Protein AF-A0A1B8DZY1-F1 (afdb_monomer_lite)

Structure (mmCIF, N/CA/C/O backbone):
data_AF-A0A1B8DZY1-F1
#
_entry.id   AF-A0A1B8DZY1-F1
#
loop_
_atom_site.group_PDB
_atom_site.id
_atom_site.type_symbol
_atom_site.label_atom_id
_atom_site.label_alt_id
_atom_site.label_comp_id
_atom_site.label_asym_id
_atom_site.label_entity_id
_atom_site.label_seq_id
_atom_site.pdbx_PDB_ins_code
_atom_site.Cartn_x
_atom_site.Cartn_y
_atom_site.Cartn_z
_atom_site.occupancy
_atom_site.B_iso_or_equiv
_atom_site.auth_seq_id
_atom_site.auth_comp_id
_atom_site.auth_asym_id
_atom_site.auth_atom_id
_atom_site.pdbx_PDB_model_num
ATOM 1 N N . MET A 1 1 ? 5.063 19.448 -27.737 1.00 63.56 1 MET A N 1
ATOM 2 C CA . MET A 1 1 ? 6.410 19.582 -27.134 1.00 63.56 1 MET A CA 1
ATOM 3 C C . MET A 1 1 ? 6.801 18.395 -26.255 1.00 63.56 1 MET A C 1
ATOM 5 O O . MET A 1 1 ? 7.865 17.846 -26.493 1.00 63.56 1 MET A O 1
ATOM 9 N N . MET A 1 2 ? 5.958 17.943 -25.317 1.00 70.62 2 MET A N 1
ATOM 10 C CA . MET A 1 2 ? 6.312 16.884 -24.347 1.00 70.62 2 MET A CA 1
ATOM 11 C C . MET A 1 2 ? 6.753 15.540 -24.970 1.00 70.62 2 MET A C 1
ATOM 13 O O . MET A 1 2 ? 7.732 14.955 -24.527 1.00 70.62 2 MET A O 1
ATOM 17 N N . VAL A 1 3 ? 6.107 15.081 -26.052 1.00 71.81 3 VAL A N 1
ATOM 18 C CA . VAL A 1 3 ? 6.519 13.848 -26.762 1.00 71.81 3 VAL A CA 1
ATOM 19 C C . VAL A 1 3 ? 7.906 13.992 -27.399 1.00 71.81 3 VAL A C 1
ATOM 21 O O . VAL A 1 3 ? 8.708 13.069 -27.330 1.00 71.81 3 VAL A O 1
ATOM 24 N N . CYS A 1 4 ? 8.232 15.160 -27.961 1.00 71.38 4 CYS A N 1
ATOM 25 C CA . CYS A 1 4 ? 9.555 15.407 -28.540 1.00 71.38 4 CYS A CA 1
ATOM 26 C C . CYS A 1 4 ? 10.646 15.418 -27.459 1.00 71.38 4 CYS A C 1
ATOM 28 O O . CYS A 1 4 ? 11.696 14.821 -27.661 1.00 71.38 4 CYS A O 1
ATOM 30 N N . ALA A 1 5 ? 10.389 16.031 -26.298 1.00 71.31 5 ALA A N 1
ATOM 31 C CA . ALA A 1 5 ? 11.316 16.018 -25.162 1.00 71.31 5 ALA A CA 1
ATOM 32 C C . ALA A 1 5 ? 11.530 14.598 -24.602 1.00 71.31 5 ALA A C 1
ATOM 34 O O . ALA A 1 5 ? 12.666 14.193 -24.355 1.00 71.31 5 ALA A O 1
ATOM 35 N N . ALA A 1 6 ? 10.462 13.796 -24.515 1.00 73.81 6 ALA A N 1
ATOM 36 C CA . ALA A 1 6 ? 10.559 12.388 -24.136 1.00 73.81 6 ALA A CA 1
ATOM 37 C C . ALA A 1 6 ? 11.403 11.577 -25.137 1.00 73.81 6 ALA A C 1
ATOM 39 O O . ALA A 1 6 ? 12.259 10.781 -24.751 1.00 73.81 6 ALA A O 1
ATOM 40 N N . VAL A 1 7 ? 11.217 11.822 -26.439 1.00 79.00 7 VAL A N 1
ATOM 41 C CA . VAL A 1 7 ? 12.046 11.226 -27.498 1.00 79.00 7 VAL A CA 1
ATOM 42 C C . VAL A 1 7 ? 13.502 11.679 -27.390 1.00 79.00 7 VAL A C 1
ATOM 44 O O . VAL A 1 7 ? 14.395 10.866 -27.618 1.00 79.00 7 VAL A O 1
ATOM 47 N N . LEU A 1 8 ? 13.772 12.923 -26.987 1.00 83.00 8 LEU A N 1
ATOM 48 C CA . LEU A 1 8 ? 15.128 13.434 -26.752 1.00 83.00 8 LEU A CA 1
ATOM 49 C C . LEU A 1 8 ? 15.770 12.872 -25.476 1.00 83.00 8 LEU A C 1
ATOM 51 O O . LEU A 1 8 ? 16.988 12.735 -25.428 1.00 83.00 8 LEU A O 1
ATOM 55 N N . GLY A 1 9 ? 14.979 12.352 -24.538 1.00 82.25 9 GLY A N 1
ATOM 56 C CA . GLY A 1 9 ? 15.461 11.582 -23.388 1.00 82.25 9 GLY A CA 1
ATOM 57 C C . GLY A 1 9 ? 15.307 12.262 -22.038 1.00 82.25 9 GLY A C 1
ATOM 58 O O . GLY A 1 9 ? 15.871 11.779 -21.067 1.00 82.25 9 GLY A O 1
ATOM 59 N N . ASP A 1 10 ? 14.543 13.346 -21.961 1.00 92.12 10 ASP A N 1
ATOM 60 C CA . ASP A 1 10 ? 14.186 13.948 -20.680 1.00 92.12 10 ASP A CA 1
ATOM 61 C C . ASP A 1 10 ? 13.315 12.980 -19.858 1.00 92.12 10 ASP A C 1
ATOM 63 O O . ASP A 1 10 ? 12.228 12.597 -20.303 1.00 92.12 10 ASP A O 1
ATOM 67 N N . LEU A 1 11 ? 13.797 12.562 -18.681 1.00 91.12 11 LEU A N 1
ATOM 68 C CA . LEU A 1 11 ? 13.141 11.537 -17.861 1.00 91.12 11 LEU A CA 1
ATOM 69 C C . LEU A 1 11 ? 11.748 11.981 -17.405 1.00 91.12 11 LEU A C 1
ATOM 71 O O . LEU A 1 11 ? 10.797 11.220 -17.567 1.00 91.12 11 LEU A O 1
ATOM 75 N N . ASN A 1 12 ? 11.608 13.226 -16.947 1.00 90.38 12 ASN A N 1
ATOM 76 C CA . ASN A 1 12 ? 10.324 13.783 -16.519 1.00 90.38 12 ASN A CA 1
ATOM 77 C C . ASN A 1 12 ? 9.288 13.712 -17.652 1.00 90.38 12 ASN A C 1
ATOM 79 O O . ASN A 1 12 ? 8.155 13.264 -17.461 1.00 90.38 12 ASN A O 1
ATOM 83 N N . SER A 1 13 ? 9.684 14.089 -18.871 1.00 93.12 13 SER A N 1
ATOM 84 C CA . SER A 1 13 ? 8.831 13.989 -20.057 1.00 93.12 13 SER A CA 1
ATOM 85 C C . SER A 1 13 ? 8.517 12.538 -20.429 1.00 93.12 13 SER A C 1
ATOM 87 O O . SER A 1 13 ? 7.382 12.248 -20.812 1.00 93.12 13 SER A O 1
ATOM 89 N N . ILE A 1 14 ? 9.483 11.619 -20.317 1.00 94.56 14 ILE A N 1
ATOM 90 C CA . ILE A 1 14 ? 9.266 10.180 -20.544 1.00 94.56 14 ILE A CA 1
ATOM 91 C C . ILE A 1 14 ? 8.218 9.642 -19.565 1.00 94.56 14 ILE A C 1
ATOM 93 O O . ILE A 1 14 ? 7.228 9.045 -19.996 1.00 94.56 14 ILE A O 1
ATOM 97 N N . VAL A 1 15 ? 8.409 9.880 -18.266 1.00 92.75 15 VAL A N 1
ATOM 98 C CA . VAL A 1 15 ? 7.512 9.433 -17.195 1.00 92.75 15 VAL A CA 1
ATOM 99 C C . VAL A 1 15 ? 6.118 10.027 -17.386 1.00 92.75 15 VAL A C 1
ATOM 101 O O . VAL A 1 15 ? 5.129 9.295 -17.325 1.00 92.75 15 VAL A O 1
ATOM 104 N N . ALA A 1 16 ? 6.007 11.318 -17.707 1.00 92.62 16 ALA A N 1
ATOM 105 C CA . ALA A 1 16 ? 4.725 11.977 -17.952 1.00 92.62 16 ALA A CA 1
ATOM 106 C C . ALA A 1 16 ? 3.970 11.383 -19.156 1.00 92.62 16 ALA A C 1
ATOM 108 O O . ALA A 1 16 ? 2.773 11.084 -19.059 1.00 92.62 16 ALA A O 1
ATOM 109 N N . VAL A 1 17 ? 4.660 11.174 -20.283 1.00 94.25 17 VAL A N 1
ATOM 110 C CA . VAL A 1 17 ? 4.068 10.593 -21.4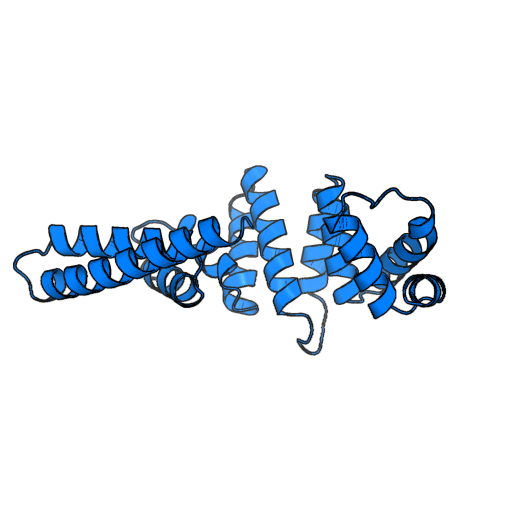99 1.00 94.25 17 VAL A CA 1
ATOM 111 C C . VAL A 1 17 ? 3.618 9.154 -21.252 1.00 94.25 17 VAL A C 1
ATOM 113 O O . VAL A 1 17 ? 2.491 8.801 -21.605 1.00 94.25 17 VAL A O 1
ATOM 116 N N . LEU A 1 18 ? 4.448 8.336 -20.601 1.00 94.44 18 LEU A N 1
ATOM 117 C CA . LEU A 1 18 ? 4.116 6.941 -20.317 1.00 94.44 18 LEU A CA 1
ATOM 118 C C . LEU A 1 18 ? 3.001 6.817 -19.267 1.00 94.44 18 LEU A C 1
ATOM 120 O O . LEU A 1 18 ? 2.112 5.989 -19.436 1.00 94.44 18 LEU A O 1
ATOM 124 N N . ASN A 1 19 ? 2.957 7.682 -18.248 1.00 91.62 19 ASN A N 1
ATOM 125 C CA . ASN A 1 19 ? 1.850 7.720 -17.283 1.00 91.62 19 ASN A CA 1
ATOM 126 C C . ASN A 1 19 ? 0.524 8.061 -17.966 1.00 91.62 19 ASN A C 1
ATOM 128 O O . ASN A 1 19 ? -0.514 7.466 -17.671 1.00 91.62 19 ASN A O 1
ATOM 132 N N . LYS A 1 20 ? 0.543 9.020 -18.896 1.00 92.75 20 LYS A N 1
ATOM 133 C CA . LYS A 1 20 ? -0.636 9.349 -19.700 1.00 92.75 20 LYS A CA 1
ATOM 134 C C . LYS A 1 20 ? -1.064 8.161 -20.563 1.00 92.75 20 LYS A C 1
ATOM 136 O O . LYS A 1 20 ? -2.245 7.828 -20.571 1.00 92.75 20 LYS A O 1
ATOM 141 N N . ALA A 1 21 ? -0.121 7.505 -21.235 1.00 93.44 21 ALA A N 1
ATOM 142 C CA . ALA A 1 21 ? -0.409 6.332 -22.053 1.00 93.44 21 ALA A CA 1
ATOM 143 C C . ALA A 1 21 ? -0.984 5.172 -21.226 1.00 93.44 21 ALA A C 1
ATOM 145 O O . ALA A 1 21 ? -1.958 4.561 -21.649 1.00 93.44 21 ALA A O 1
ATOM 146 N N . MET A 1 22 ? -0.446 4.909 -20.032 1.00 91.38 22 MET A N 1
ATOM 147 C CA . MET A 1 22 ? -0.971 3.897 -19.109 1.00 91.38 22 MET A CA 1
ATOM 148 C C . MET A 1 22 ? -2.423 4.154 -18.714 1.00 91.38 22 MET A C 1
ATOM 150 O O . MET A 1 22 ? -3.239 3.237 -18.764 1.00 91.38 22 MET A O 1
ATOM 154 N N . ARG A 1 23 ? -2.748 5.395 -18.330 1.00 89.56 23 ARG A N 1
ATOM 155 C CA . ARG A 1 23 ? -4.118 5.777 -17.947 1.00 89.56 23 ARG A CA 1
ATOM 156 C C . ARG A 1 23 ? -5.113 5.598 -19.091 1.00 89.56 23 ARG A C 1
ATOM 158 O O . ARG A 1 23 ? -6.254 5.235 -18.843 1.00 89.56 23 ARG A O 1
ATOM 165 N N . ASN A 1 24 ? -4.657 5.805 -20.322 1.00 91.31 24 ASN A N 1
ATOM 166 C CA . ASN A 1 24 ? -5.484 5.712 -21.522 1.00 91.31 24 ASN A CA 1
ATOM 167 C C . ASN A 1 24 ? -5.433 4.336 -22.207 1.00 91.31 24 ASN A C 1
ATOM 169 O O . ASN A 1 24 ? -5.967 4.204 -23.301 1.00 91.31 24 ASN A O 1
ATOM 173 N N . ASP A 1 25 ? -4.764 3.342 -21.613 1.00 89.12 25 ASP A N 1
ATOM 174 C CA . ASP A 1 25 ? -4.556 2.010 -22.200 1.00 89.12 25 ASP A CA 1
ATOM 175 C C . ASP A 1 25 ? -3.856 2.014 -23.579 1.00 89.12 25 ASP A C 1
ATOM 177 O O . ASP A 1 25 ? -4.144 1.230 -24.478 1.00 89.12 25 ASP A O 1
ATOM 181 N N . GLN A 1 26 ? -2.908 2.935 -23.766 1.00 92.00 26 GLN A N 1
ATOM 182 C CA . GLN A 1 26 ? -2.210 3.186 -25.034 1.00 92.00 26 GLN A CA 1
ATOM 183 C C . GLN A 1 26 ? -0.726 2.795 -25.004 1.00 92.00 26 GLN A C 1
ATOM 185 O O . GLN A 1 26 ? 0.042 3.231 -25.860 1.00 92.00 26 GLN A O 1
ATOM 190 N N . LEU A 1 27 ? -0.302 1.969 -24.041 1.00 90.00 27 LEU A N 1
ATOM 191 C CA . LEU A 1 27 ? 1.105 1.584 -23.847 1.00 90.00 27 LEU A CA 1
ATOM 192 C C . LEU A 1 27 ? 1.769 0.968 -25.089 1.00 90.00 27 LEU A C 1
ATOM 194 O O . LEU A 1 27 ? 2.973 1.121 -25.280 1.00 90.00 27 LEU A O 1
ATOM 198 N N . HIS A 1 28 ? 0.992 0.306 -25.947 1.00 88.25 28 HIS A N 1
ATOM 199 C CA . HIS A 1 28 ? 1.494 -0.369 -27.147 1.00 88.25 28 HIS A CA 1
ATOM 200 C C . HIS A 1 28 ? 1.565 0.533 -28.387 1.00 88.25 28 HIS A C 1
ATOM 202 O O . HIS A 1 28 ? 1.889 0.060 -29.477 1.00 88.25 28 HIS A O 1
ATOM 208 N N . HIS A 1 29 ? 1.266 1.830 -28.263 1.00 88.56 29 HIS A N 1
ATOM 209 C CA . HIS A 1 29 ? 1.304 2.724 -29.413 1.00 88.56 29 HIS A CA 1
ATOM 210 C C . HIS A 1 29 ? 2.753 2.909 -29.918 1.00 88.56 29 HIS A C 1
ATOM 212 O O . HIS A 1 29 ? 3.630 3.271 -29.132 1.00 88.56 29 HIS A O 1
ATOM 218 N N . PRO A 1 30 ? 3.027 2.772 -31.236 1.00 88.94 30 PRO A N 1
ATOM 219 C CA . PRO A 1 30 ? 4.388 2.832 -31.786 1.00 88.94 30 PRO A CA 1
ATOM 220 C C . PRO A 1 30 ? 5.239 4.054 -31.405 1.00 88.94 30 PRO A C 1
ATOM 222 O O . PRO A 1 30 ? 6.456 3.938 -31.279 1.00 88.94 30 PRO A O 1
ATOM 225 N N . HIS A 1 31 ? 4.630 5.225 -31.174 1.00 88.94 31 HIS A N 1
ATOM 226 C CA . HIS A 1 31 ? 5.359 6.443 -30.799 1.00 88.94 31 HIS A CA 1
ATOM 227 C C . HIS A 1 31 ? 5.997 6.367 -29.399 1.00 88.94 31 HIS A C 1
ATOM 229 O O . HIS A 1 31 ? 6.827 7.207 -29.054 1.00 88.94 31 HIS A O 1
ATOM 235 N N . LEU A 1 32 ? 5.632 5.362 -28.597 1.00 92.69 32 LEU A N 1
ATOM 236 C CA . LEU A 1 32 ? 6.159 5.134 -27.254 1.00 92.69 32 LEU A CA 1
ATOM 237 C C . LEU A 1 32 ? 7.388 4.224 -27.233 1.00 92.69 32 LEU A C 1
ATOM 239 O O . LEU A 1 32 ? 8.017 4.112 -26.186 1.00 92.69 32 LEU A O 1
ATOM 243 N N . LEU A 1 33 ? 7.782 3.622 -28.363 1.00 92.00 33 LEU A N 1
ATOM 244 C CA . LEU A 1 33 ? 8.919 2.696 -28.417 1.00 92.00 33 LEU A CA 1
ATOM 245 C C . LEU A 1 33 ? 10.215 3.332 -27.887 1.00 92.00 33 LEU A C 1
ATOM 247 O O . LEU A 1 33 ? 10.922 2.733 -27.073 1.00 92.00 33 LEU A O 1
ATOM 251 N N . LEU A 1 34 ? 10.514 4.562 -28.318 1.00 93.06 34 LEU A N 1
ATOM 252 C CA . LEU A 1 34 ? 11.702 5.294 -27.876 1.00 93.06 34 LEU A CA 1
ATOM 253 C C . LEU A 1 34 ? 11.610 5.711 -26.394 1.00 93.06 34 LEU A C 1
ATOM 255 O O . LEU A 1 34 ? 12.523 5.349 -25.649 1.00 93.06 34 LEU A O 1
ATOM 259 N N . PRO A 1 35 ? 10.537 6.387 -25.924 1.00 94.94 35 PRO A N 1
ATOM 260 C CA . PRO A 1 35 ? 10.343 6.651 -24.497 1.00 94.94 35 PRO A CA 1
ATOM 261 C C . PRO A 1 35 ? 10.444 5.399 -23.616 1.00 94.94 35 PRO A C 1
ATOM 263 O O . PRO A 1 35 ? 11.135 5.428 -22.603 1.00 94.94 35 PRO A O 1
ATOM 266 N N . MET A 1 36 ? 9.828 4.285 -24.021 1.00 95.12 36 MET A N 1
ATOM 267 C CA . MET A 1 36 ? 9.868 3.013 -23.293 1.00 95.12 36 MET A 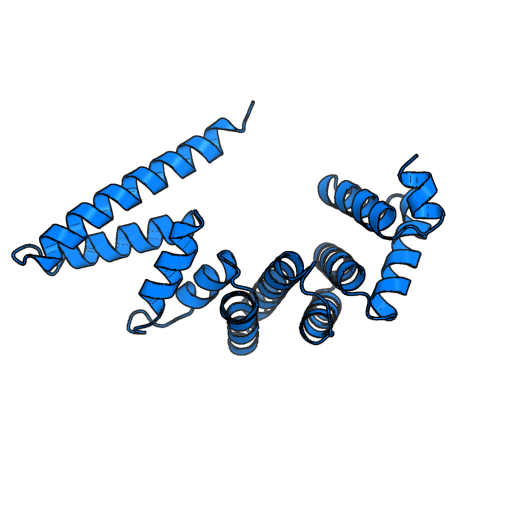CA 1
ATOM 268 C C . MET A 1 36 ? 11.293 2.457 -23.197 1.00 95.12 36 MET A C 1
ATOM 270 O O . MET A 1 36 ? 11.741 2.053 -22.125 1.00 95.12 36 MET A O 1
ATOM 274 N N . THR A 1 37 ? 12.035 2.474 -24.308 1.00 95.31 37 THR A N 1
ATOM 275 C CA . THR A 1 37 ? 13.429 2.005 -24.345 1.00 95.31 37 THR A CA 1
ATOM 276 C C . THR A 1 37 ? 14.319 2.843 -23.428 1.00 95.31 37 THR A C 1
ATOM 278 O O . THR A 1 37 ? 15.135 2.297 -22.684 1.00 95.31 37 THR A O 1
ATOM 281 N N . LYS A 1 38 ? 14.137 4.167 -23.438 1.00 96.19 38 LYS A N 1
ATOM 282 C CA . LYS A 1 38 ? 14.882 5.081 -22.567 1.00 96.19 38 LYS A CA 1
ATOM 283 C C . LYS A 1 38 ? 14.505 4.919 -21.099 1.00 96.19 38 LYS A C 1
ATOM 285 O O . LYS A 1 38 ? 15.399 4.874 -20.262 1.00 96.19 38 LYS A O 1
ATOM 290 N N . LEU A 1 39 ? 13.219 4.753 -20.786 1.00 96.75 39 LEU A N 1
ATOM 291 C CA . LEU A 1 39 ? 12.773 4.463 -19.424 1.00 96.75 39 LEU A CA 1
ATOM 292 C C . LEU A 1 39 ? 13.449 3.196 -18.890 1.00 96.75 39 LEU A C 1
ATOM 294 O O . LEU A 1 39 ? 14.042 3.222 -17.815 1.00 96.75 39 LEU A O 1
ATOM 298 N N . LYS A 1 40 ? 13.415 2.107 -19.671 1.00 96.31 40 LYS A N 1
ATOM 299 C CA . LYS A 1 40 ? 14.080 0.848 -19.316 1.00 96.31 40 LYS A CA 1
ATOM 300 C C . LYS A 1 40 ? 15.580 1.044 -19.093 1.00 96.31 40 LYS A C 1
ATOM 302 O O . LYS A 1 40 ? 16.137 0.477 -18.158 1.00 96.31 40 LYS A O 1
ATOM 307 N N . PHE A 1 41 ? 16.234 1.849 -19.931 1.00 95.75 41 PHE A N 1
ATOM 308 C CA . PHE A 1 41 ? 17.644 2.186 -19.756 1.00 95.75 41 PHE A CA 1
ATOM 309 C C . PHE A 1 41 ? 17.897 2.892 -18.416 1.00 95.75 41 PHE A C 1
ATOM 311 O O . PHE A 1 41 ? 18.727 2.417 -17.648 1.00 95.75 41 PHE A O 1
ATOM 318 N N . TYR A 1 42 ? 17.156 3.956 -18.091 1.00 95.25 42 TYR A N 1
ATOM 319 C CA . TYR A 1 42 ? 17.308 4.665 -16.813 1.00 95.25 42 TYR A CA 1
ATOM 320 C C . TYR A 1 42 ? 17.015 3.772 -15.605 1.00 95.25 42 TYR A C 1
ATOM 322 O O . TYR A 1 42 ? 17.755 3.803 -14.624 1.00 95.25 42 TYR A O 1
ATOM 330 N N . ALA A 1 43 ? 15.987 2.929 -15.697 1.00 94.81 43 ALA A N 1
ATOM 331 C CA . ALA A 1 43 ? 15.652 1.982 -14.644 1.00 94.81 43 ALA A CA 1
ATOM 332 C C . ALA A 1 43 ? 16.793 0.978 -14.405 1.00 94.81 43 ALA A C 1
ATOM 334 O O . ALA A 1 43 ? 17.149 0.700 -13.265 1.00 94.81 43 ALA A O 1
ATOM 335 N N . ASN A 1 44 ? 17.434 0.486 -15.469 1.00 93.44 44 ASN A N 1
ATOM 336 C CA . ASN A 1 44 ? 18.592 -0.406 -15.358 1.00 93.44 44 ASN A CA 1
ATOM 337 C C . ASN A 1 44 ? 19.846 0.283 -14.798 1.00 93.44 44 ASN A C 1
ATOM 339 O O . ASN A 1 44 ? 20.706 -0.400 -14.251 1.00 93.44 44 ASN A O 1
ATOM 343 N N . GLN A 1 45 ? 19.946 1.610 -14.915 1.00 93.06 45 GLN A N 1
ATOM 344 C CA . GLN A 1 45 ? 21.011 2.413 -14.298 1.00 93.06 45 GLN A CA 1
ATOM 345 C C . GLN A 1 45 ? 20.753 2.715 -12.813 1.00 93.06 45 GLN A C 1
ATOM 347 O O . GLN A 1 45 ? 21.541 3.420 -12.190 1.00 93.06 45 GLN A O 1
ATOM 352 N N . GLY A 1 46 ? 19.657 2.211 -12.237 1.00 90.56 46 GLY A N 1
ATOM 353 C CA . GLY A 1 46 ? 19.330 2.445 -10.832 1.00 90.56 46 GLY A CA 1
ATOM 354 C C . GLY A 1 46 ? 18.631 3.772 -10.568 1.00 90.56 46 GLY A C 1
ATOM 355 O O . GLY A 1 46 ? 18.588 4.199 -9.422 1.00 90.56 46 GLY A O 1
ATOM 356 N N . ASN A 1 47 ? 18.086 4.449 -11.587 1.00 91.56 47 ASN A N 1
ATOM 357 C CA . ASN A 1 47 ? 17.287 5.644 -11.334 1.00 91.56 47 ASN A CA 1
ATOM 358 C C . ASN A 1 47 ? 15.955 5.252 -10.649 1.00 91.56 47 ASN A C 1
ATOM 360 O O . ASN A 1 47 ? 15.176 4.506 -11.255 1.00 91.56 47 ASN A O 1
ATOM 364 N N . PRO A 1 48 ? 15.663 5.757 -9.432 1.00 90.12 48 PRO A N 1
ATOM 365 C CA . PRO A 1 48 ? 14.494 5.327 -8.666 1.00 90.12 48 PRO A CA 1
ATOM 366 C C . PRO A 1 48 ? 13.148 5.604 -9.345 1.00 90.12 48 PRO A C 1
ATOM 368 O O . PRO A 1 48 ? 12.293 4.722 -9.415 1.00 90.12 48 PRO A O 1
ATOM 371 N N . GLU A 1 49 ? 12.971 6.802 -9.903 1.00 89.88 49 GLU A N 1
ATOM 372 C CA . GLU A 1 49 ? 11.734 7.199 -10.586 1.00 89.88 49 GLU A CA 1
ATOM 373 C C . GLU A 1 49 ? 11.470 6.305 -11.808 1.00 89.88 49 GLU A C 1
ATOM 375 O O . GLU A 1 49 ? 10.368 5.780 -12.006 1.00 89.88 49 GLU A O 1
ATOM 380 N N . ALA A 1 50 ? 12.515 6.051 -12.600 1.00 93.94 50 ALA A N 1
ATOM 381 C CA . ALA A 1 50 ? 12.434 5.166 -13.750 1.00 93.94 50 ALA A CA 1
ATOM 382 C C . ALA A 1 50 ? 12.124 3.717 -13.346 1.00 93.94 50 ALA A C 1
ATOM 384 O O . ALA A 1 50 ? 11.328 3.057 -14.018 1.00 93.94 50 ALA A O 1
ATOM 385 N N . MET A 1 51 ? 12.717 3.223 -12.251 1.00 93.62 51 MET A N 1
ATOM 386 C CA . MET A 1 51 ? 12.435 1.891 -11.708 1.00 93.62 51 MET A CA 1
ATOM 387 C C . MET A 1 51 ? 10.973 1.742 -11.286 1.00 93.62 51 MET A C 1
ATOM 389 O O . MET A 1 51 ? 10.341 0.762 -11.687 1.00 93.62 51 MET A O 1
ATOM 393 N N . VAL A 1 52 ? 10.414 2.709 -10.546 1.00 91.19 52 VAL A N 1
ATOM 394 C CA . VAL A 1 52 ? 8.993 2.679 -10.155 1.00 91.19 52 VAL A CA 1
ATOM 395 C C . VAL A 1 52 ? 8.104 2.665 -11.393 1.00 91.19 52 VAL A C 1
ATOM 397 O O . VAL A 1 52 ? 7.221 1.813 -11.522 1.00 91.19 52 VAL A O 1
ATOM 400 N N . MET A 1 53 ? 8.343 3.582 -12.330 1.00 93.06 53 MET A N 1
ATOM 401 C CA . MET A 1 53 ? 7.507 3.701 -13.519 1.00 93.06 53 MET A CA 1
ATOM 402 C C . MET A 1 53 ? 7.576 2.447 -14.400 1.00 93.06 53 MET A C 1
ATOM 404 O O . MET A 1 53 ? 6.547 1.952 -14.863 1.00 93.06 53 MET A O 1
ATOM 408 N N . TYR A 1 54 ? 8.770 1.888 -14.602 1.00 95.50 54 TYR A N 1
ATOM 409 C CA . TYR A 1 54 ? 8.939 0.667 -15.384 1.00 95.50 54 TYR A CA 1
ATOM 410 C C . TYR A 1 54 ? 8.343 -0.555 -14.672 1.00 95.50 54 TYR A C 1
ATOM 412 O O . TYR A 1 54 ? 7.688 -1.370 -15.318 1.00 95.50 54 TYR A O 1
ATOM 420 N N . GLY A 1 55 ? 8.474 -0.650 -13.345 1.00 92.38 55 GLY A N 1
ATOM 421 C CA . GLY A 1 55 ? 7.805 -1.676 -12.540 1.00 92.38 55 GLY A CA 1
ATOM 422 C C . GLY A 1 55 ? 6.282 -1.648 -12.701 1.00 92.38 55 GLY A C 1
ATOM 423 O O . GLY A 1 55 ? 5.667 -2.688 -12.929 1.00 92.38 55 GLY A O 1
ATOM 424 N N . ARG A 1 56 ? 5.667 -0.456 -12.693 1.00 90.81 56 ARG A N 1
ATOM 425 C CA . ARG A 1 56 ? 4.219 -0.288 -12.935 1.00 90.81 56 ARG A CA 1
ATOM 426 C C . ARG A 1 56 ? 3.800 -0.726 -14.340 1.00 90.81 56 ARG A C 1
ATOM 428 O O . ARG A 1 56 ? 2.736 -1.319 -14.500 1.00 90.81 56 ARG A O 1
ATOM 435 N N . ILE A 1 57 ? 4.623 -0.455 -15.354 1.00 93.44 57 ILE A N 1
ATOM 436 C CA . ILE A 1 57 ? 4.379 -0.921 -16.728 1.00 93.44 57 ILE A CA 1
ATOM 437 C C . ILE A 1 57 ? 4.431 -2.451 -16.792 1.00 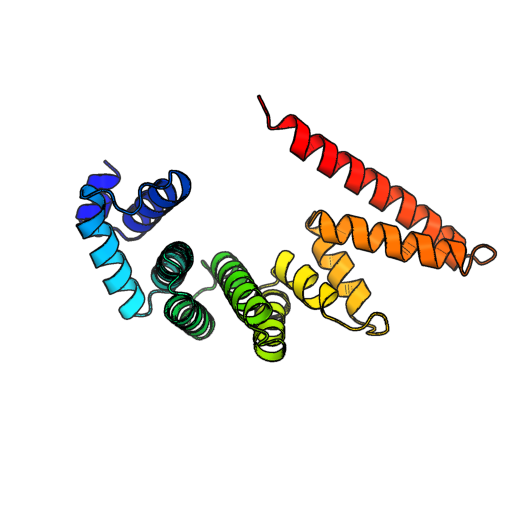93.44 57 ILE A C 1
ATOM 439 O O . ILE A 1 57 ? 3.522 -3.064 -17.346 1.00 93.44 57 ILE A O 1
ATOM 443 N N . LEU A 1 58 ? 5.452 -3.071 -16.191 1.00 93.12 58 LEU A N 1
ATOM 444 C CA . LEU A 1 58 ? 5.595 -4.528 -16.134 1.00 93.12 58 LEU A CA 1
ATOM 445 C C . LEU A 1 58 ? 4.396 -5.195 -15.447 1.00 93.12 58 LEU A C 1
ATOM 447 O O . LEU A 1 58 ? 3.892 -6.202 -15.943 1.00 93.12 58 LEU A O 1
ATOM 451 N N . ASP A 1 59 ? 3.908 -4.619 -14.348 1.00 87.31 59 ASP A N 1
ATOM 452 C CA . ASP A 1 59 ? 2.712 -5.100 -13.652 1.00 87.31 59 ASP A CA 1
ATOM 453 C C . ASP A 1 59 ? 1.463 -5.038 -14.551 1.00 87.31 59 ASP A C 1
ATOM 455 O O . ASP A 1 59 ? 0.728 -6.020 -14.689 1.00 87.31 59 ASP A O 1
ATOM 459 N N . ARG A 1 60 ? 1.284 -3.924 -15.275 1.00 87.69 60 ARG A N 1
ATOM 460 C CA . ARG A 1 60 ? 0.218 -3.761 -16.278 1.00 87.69 60 ARG A CA 1
ATOM 461 C C . ARG A 1 60 ? 0.307 -4.791 -17.407 1.00 87.69 60 ARG A C 1
ATOM 463 O O . ARG A 1 60 ? -0.724 -5.263 -17.883 1.00 87.69 60 ARG A O 1
ATOM 470 N N . GLU A 1 61 ? 1.521 -5.163 -17.805 1.00 90.12 61 GLU A N 1
ATOM 471 C CA . GLU A 1 61 ? 1.808 -6.228 -18.776 1.00 90.12 61 GLU A CA 1
ATOM 472 C C . GLU A 1 61 ? 1.738 -7.644 -18.174 1.00 90.12 61 GLU A C 1
ATOM 474 O O . GLU A 1 61 ? 2.034 -8.623 -18.860 1.00 90.12 61 GLU A O 1
ATOM 479 N N . LYS A 1 62 ? 1.336 -7.779 -16.903 1.00 88.12 62 LYS A N 1
ATOM 480 C CA . LYS A 1 62 ? 1.256 -9.041 -16.150 1.00 88.12 62 LYS A CA 1
ATOM 481 C C . LYS A 1 62 ? 2.601 -9.750 -15.952 1.00 88.12 62 LYS A C 1
ATOM 483 O O . LYS A 1 62 ? 2.645 -10.934 -15.619 1.00 88.12 62 LYS A O 1
ATOM 488 N N . LYS A 1 63 ? 3.715 -9.031 -16.099 1.00 89.44 63 LYS A N 1
ATOM 489 C CA . LYS A 1 63 ? 5.078 -9.509 -15.818 1.00 89.44 63 LYS A CA 1
ATOM 490 C C . LYS A 1 63 ? 5.405 -9.326 -14.337 1.00 89.44 63 LYS A C 1
ATOM 492 O O . LYS A 1 63 ? 6.340 -8.620 -13.964 1.00 89.44 63 LYS A O 1
ATOM 497 N N . TYR A 1 64 ? 4.613 -9.969 -13.482 1.00 83.31 64 TYR A N 1
ATOM 498 C CA . TYR A 1 64 ? 4.608 -9.737 -12.034 1.00 83.31 64 TYR A CA 1
ATOM 499 C C . TYR A 1 64 ? 5.965 -9.983 -11.361 1.00 83.31 64 TYR A C 1
ATOM 501 O O . TYR A 1 64 ? 6.363 -9.218 -10.487 1.00 83.31 64 TYR A O 1
ATOM 509 N N . GLY A 1 65 ? 6.711 -11.003 -11.800 1.00 83.31 65 GLY A N 1
ATOM 510 C CA . GLY A 1 65 ? 8.046 -11.289 -11.262 1.00 83.31 65 GLY A CA 1
ATOM 511 C C . GLY A 1 65 ? 9.067 -10.190 -11.569 1.00 83.31 65 GLY A C 1
ATOM 512 O O . GLY A 1 65 ? 9.827 -9.789 -10.691 1.00 83.31 65 GLY A O 1
ATOM 513 N N . GLU A 1 66 ? 9.055 -9.656 -12.795 1.00 89.38 66 GLU A N 1
ATOM 514 C CA . GLU A 1 66 ? 9.931 -8.541 -13.175 1.00 89.38 66 GLU A CA 1
ATOM 515 C C . GLU A 1 66 ? 9.521 -7.250 -12.454 1.00 89.38 66 GLU A C 1
ATOM 517 O O . GLU A 1 66 ? 10.386 -6.513 -11.982 1.00 89.38 66 GLU A O 1
ATOM 522 N N . ALA A 1 67 ? 8.215 -6.994 -12.318 1.00 87.81 67 ALA A N 1
ATOM 523 C CA . ALA A 1 67 ? 7.697 -5.840 -11.586 1.00 87.81 67 ALA A CA 1
ATOM 524 C C . ALA A 1 67 ? 8.144 -5.857 -10.115 1.00 87.81 67 ALA A C 1
ATOM 526 O O . ALA A 1 67 ? 8.712 -4.878 -9.633 1.00 87.81 67 ALA A O 1
ATOM 527 N N . ALA A 1 68 ? 7.975 -6.995 -9.431 1.00 82.88 68 ALA A N 1
ATOM 528 C CA . ALA A 1 68 ? 8.408 -7.172 -8.047 1.00 82.88 68 ALA A CA 1
ATOM 529 C C . ALA A 1 68 ? 9.921 -6.959 -7.882 1.00 82.88 68 ALA A C 1
ATOM 531 O O . ALA A 1 68 ? 10.346 -6.286 -6.946 1.00 82.88 68 ALA A O 1
ATOM 532 N N . ALA A 1 69 ? 10.738 -7.458 -8.817 1.00 88.31 69 ALA A N 1
ATOM 533 C CA . ALA A 1 69 ? 12.180 -7.229 -8.791 1.00 88.31 69 ALA A CA 1
ATOM 534 C C . ALA A 1 69 ? 12.542 -5.739 -8.936 1.00 88.31 69 ALA A C 1
ATOM 536 O O . ALA A 1 69 ? 13.489 -5.277 -8.299 1.00 88.31 69 ALA A O 1
ATOM 537 N N . MET A 1 70 ? 11.801 -4.973 -9.745 1.00 90.38 70 MET A N 1
ATOM 538 C CA . MET A 1 70 ? 12.019 -3.526 -9.871 1.00 90.38 70 MET A CA 1
ATOM 539 C C . MET A 1 70 ? 11.608 -2.770 -8.605 1.00 90.38 70 MET A C 1
ATOM 541 O O . MET A 1 70 ? 12.360 -1.913 -8.144 1.00 90.38 70 MET A O 1
ATOM 545 N N . PHE A 1 71 ? 10.464 -3.118 -8.011 1.00 86.25 71 PHE A N 1
ATOM 546 C CA . PHE A 1 71 ? 9.989 -2.507 -6.767 1.00 86.25 71 PHE A CA 1
ATOM 547 C C . PHE A 1 71 ? 10.898 -2.812 -5.570 1.00 86.25 71 PHE A C 1
ATOM 549 O O . PHE A 1 71 ? 11.186 -1.924 -4.768 1.00 86.25 71 PHE A O 1
ATOM 556 N N . GLN A 1 72 ? 11.441 -4.027 -5.492 1.00 84.62 72 GLN A N 1
ATOM 557 C CA . GLN A 1 72 ? 12.432 -4.363 -4.478 1.00 84.62 72 GLN A CA 1
ATOM 558 C C . GLN A 1 72 ? 13.710 -3.529 -4.643 1.00 84.62 72 GLN A C 1
ATOM 560 O O . GLN A 1 72 ? 14.174 -2.913 -3.684 1.00 84.62 72 GLN A O 1
ATOM 565 N N . LYS A 1 73 ? 14.259 -3.471 -5.863 1.00 88.88 73 LYS A N 1
ATOM 566 C CA . LYS A 1 73 ? 15.496 -2.726 -6.134 1.00 88.88 73 LYS A CA 1
ATOM 567 C C . LYS A 1 73 ? 15.369 -1.247 -5.796 1.00 88.88 73 LYS A C 1
ATOM 569 O O . LYS A 1 73 ? 16.300 -0.677 -5.231 1.00 88.88 73 LYS A O 1
ATOM 574 N N . VAL A 1 74 ? 14.239 -0.617 -6.121 1.00 88.31 74 VAL A N 1
ATOM 575 C CA . VAL A 1 74 ? 14.076 0.812 -5.834 1.00 88.31 74 VAL A CA 1
ATOM 576 C C . VAL A 1 74 ? 14.012 1.097 -4.333 1.00 88.31 74 VAL A C 1
ATOM 578 O O . VAL A 1 74 ? 14.603 2.076 -3.883 1.00 88.31 74 VAL A O 1
ATOM 581 N N . ALA A 1 75 ? 13.391 0.217 -3.540 1.00 83.81 75 ALA A N 1
ATOM 582 C CA . ALA A 1 75 ? 13.368 0.358 -2.085 1.00 83.81 75 ALA A CA 1
ATOM 583 C C . ALA A 1 75 ? 14.782 0.297 -1.472 1.00 83.81 75 ALA A C 1
ATOM 585 O O . ALA A 1 75 ? 15.058 0.999 -0.501 1.00 83.81 75 ALA A O 1
ATOM 586 N N . GLU A 1 76 ? 15.681 -0.490 -2.071 1.00 85.50 76 GLU A N 1
ATOM 587 C CA . GLU A 1 76 ? 17.079 -0.677 -1.650 1.00 85.50 76 GLU A CA 1
ATOM 588 C C . GLU A 1 76 ? 18.044 0.391 -2.210 1.00 85.50 76 GLU A C 1
ATOM 590 O O . GLU A 1 76 ? 19.210 0.441 -1.818 1.00 85.50 76 GLU A O 1
ATOM 595 N N . THR A 1 77 ? 17.585 1.256 -3.120 1.00 84.19 77 THR A N 1
ATOM 596 C CA . THR A 1 77 ? 18.439 2.246 -3.792 1.00 84.19 77 THR A CA 1
ATOM 597 C C . THR A 1 77 ? 18.571 3.533 -2.960 1.00 84.19 77 THR A C 1
ATOM 599 O O . THR A 1 77 ? 17.543 4.115 -2.583 1.00 84.19 77 THR A O 1
ATOM 602 N N . PRO A 1 78 ? 19.805 4.025 -2.700 1.00 82.50 78 PRO A N 1
ATOM 603 C CA . PRO A 1 78 ? 20.034 5.318 -2.057 1.00 82.50 78 PRO A CA 1
ATOM 604 C C . PRO A 1 78 ? 19.425 6.470 -2.856 1.00 82.50 78 PRO A C 1
ATOM 606 O O . PRO A 1 78 ? 19.557 6.528 -4.079 1.00 82.50 78 PRO A O 1
ATOM 609 N N . ARG A 1 79 ? 18.775 7.404 -2.163 1.00 83.12 79 ARG A N 1
ATOM 610 C CA . ARG A 1 79 ? 18.047 8.526 -2.768 1.00 83.12 79 ARG A CA 1
ATOM 611 C C . ARG A 1 79 ? 17.819 9.640 -1.751 1.00 83.12 79 ARG A C 1
ATOM 613 O O . ARG A 1 79 ? 18.025 9.441 -0.558 1.00 83.12 79 ARG A O 1
ATOM 620 N N . ASP A 1 80 ? 17.371 10.790 -2.236 1.00 81.88 80 ASP A N 1
ATOM 621 C CA . ASP A 1 80 ? 17.092 11.999 -1.449 1.00 81.88 80 ASP A CA 1
ATOM 622 C C . ASP A 1 80 ? 15.658 12.068 -0.886 1.00 81.88 80 ASP A C 1
ATOM 624 O O . ASP A 1 80 ? 15.272 13.074 -0.298 1.00 81.88 80 ASP A O 1
ATOM 628 N N . GLY A 1 81 ? 14.870 11.006 -1.075 1.00 80.25 81 GLY A N 1
ATOM 629 C CA . GLY A 1 81 ? 13.489 10.884 -0.601 1.00 80.25 81 GLY A CA 1
ATOM 630 C C . GLY A 1 81 ? 12.429 11.497 -1.524 1.00 80.25 81 GLY A C 1
ATOM 631 O O . GLY A 1 81 ? 11.237 11.307 -1.292 1.00 80.25 81 GLY A O 1
ATOM 632 N N . SER A 1 82 ? 12.822 12.160 -2.620 1.00 80.94 82 SER A N 1
ATOM 633 C CA . SER A 1 82 ? 11.895 12.814 -3.569 1.00 80.94 82 SER A CA 1
ATOM 634 C C . SER A 1 82 ? 10.847 11.879 -4.191 1.00 80.94 82 SER A C 1
ATOM 636 O O . SER A 1 82 ? 9.802 12.337 -4.647 1.00 80.94 82 SER A O 1
ATOM 638 N N . VAL A 1 83 ? 11.105 10.571 -4.174 1.00 80.69 83 VAL A N 1
ATOM 639 C CA . VAL A 1 83 ? 10.240 9.519 -4.728 1.00 80.69 83 VAL A CA 1
ATOM 640 C C . VAL A 1 83 ? 9.694 8.561 -3.661 1.00 80.69 83 VAL A C 1
ATOM 642 O O . VAL A 1 83 ? 9.191 7.491 -3.995 1.00 80.69 83 VAL A O 1
ATOM 645 N N . ASP A 1 84 ? 9.795 8.888 -2.369 1.00 87.00 84 ASP A N 1
ATOM 646 C CA . ASP A 1 84 ? 9.401 7.960 -1.297 1.00 87.00 84 ASP A CA 1
ATOM 647 C C . ASP A 1 84 ? 7.912 7.601 -1.335 1.00 87.00 84 ASP A C 1
ATOM 649 O O . ASP A 1 84 ? 7.557 6.440 -1.129 1.00 87.00 84 ASP A O 1
ATOM 653 N N . ALA A 1 85 ? 7.045 8.551 -1.696 1.00 87.75 85 ALA A N 1
ATOM 654 C CA . ALA A 1 85 ? 5.621 8.280 -1.896 1.00 87.75 85 ALA A CA 1
ATOM 655 C C . ALA A 1 85 ? 5.385 7.245 -3.013 1.00 87.75 85 ALA A C 1
ATOM 657 O O . ALA A 1 85 ? 4.597 6.308 -2.857 1.00 87.75 85 ALA A O 1
ATOM 658 N N . ASP A 1 86 ? 6.109 7.380 -4.125 1.00 85.88 86 ASP A N 1
ATOM 659 C CA . ASP A 1 86 ? 6.038 6.465 -5.264 1.00 85.88 86 ASP A CA 1
ATOM 660 C C . ASP A 1 86 ? 6.576 5.070 -4.914 1.00 85.88 86 ASP A C 1
ATOM 662 O O . ASP A 1 86 ? 6.023 4.059 -5.353 1.00 85.88 86 ASP A O 1
ATOM 666 N N . ILE A 1 87 ? 7.607 4.999 -4.070 1.00 87.12 87 ILE A N 1
ATOM 667 C CA . ILE A 1 87 ? 8.176 3.742 -3.568 1.00 87.12 87 ILE A CA 1
ATOM 668 C C . ILE A 1 87 ? 7.231 3.060 -2.582 1.00 87.12 87 ILE A C 1
ATOM 670 O O . ILE A 1 87 ? 7.029 1.848 -2.675 1.00 87.12 87 ILE A O 1
ATOM 674 N N . GLY A 1 88 ? 6.603 3.821 -1.684 1.00 91.50 88 GLY A N 1
ATOM 675 C CA . GLY A 1 88 ? 5.545 3.317 -0.815 1.00 91.50 88 GLY A CA 1
ATOM 676 C C . GLY A 1 88 ? 4.447 2.642 -1.636 1.00 91.50 88 GLY A C 1
ATOM 677 O O . GLY A 1 88 ? 4.142 1.474 -1.409 1.00 91.50 88 GLY A O 1
ATOM 678 N N . ASN A 1 89 ? 3.945 3.320 -2.672 1.00 91.25 89 ASN A N 1
ATOM 679 C CA . ASN A 1 89 ? 2.928 2.772 -3.576 1.00 91.25 89 ASN A CA 1
ATOM 680 C C . ASN A 1 89 ? 3.421 1.538 -4.354 1.00 91.25 89 ASN A C 1
ATOM 682 O O . ASN A 1 89 ? 2.685 0.565 -4.514 1.00 91.25 89 ASN A O 1
ATOM 686 N N . ALA A 1 90 ? 4.669 1.542 -4.823 1.00 86.88 90 ALA A N 1
ATOM 687 C CA . ALA A 1 90 ? 5.290 0.384 -5.464 1.00 86.88 90 ALA A CA 1
ATOM 688 C C . ALA A 1 90 ? 5.334 -0.845 -4.537 1.00 86.88 90 ALA A C 1
ATOM 690 O O . ALA A 1 90 ? 5.016 -1.958 -4.962 1.00 86.88 90 ALA A O 1
ATOM 691 N N . LEU A 1 91 ? 5.667 -0.650 -3.260 1.00 91.94 91 LEU A N 1
ATOM 692 C CA . LEU A 1 91 ? 5.678 -1.711 -2.254 1.00 91.94 91 LEU A CA 1
ATOM 693 C C . LEU A 1 91 ? 4.270 -2.234 -1.945 1.00 91.94 91 LEU A C 1
ATOM 695 O O . LEU A 1 91 ? 4.117 -3.437 -1.736 1.00 91.94 91 LEU A O 1
ATOM 699 N N . ILE A 1 92 ? 3.236 -1.388 -1.990 1.00 95.31 92 ILE A N 1
ATOM 700 C CA . ILE A 1 92 ? 1.839 -1.851 -1.932 1.00 95.31 92 ILE A CA 1
ATOM 701 C C . ILE A 1 92 ? 1.530 -2.788 -3.089 1.00 95.31 92 ILE A C 1
ATOM 703 O O . ILE A 1 92 ? 1.000 -3.878 -2.868 1.00 95.31 92 ILE A O 1
ATOM 707 N N . GLN A 1 93 ? 1.899 -2.409 -4.314 1.00 90.25 93 GLN A N 1
ATOM 708 C CA . GLN A 1 93 ? 1.651 -3.255 -5.478 1.00 90.25 93 GLN A CA 1
ATOM 709 C C . GLN A 1 93 ? 2.399 -4.582 -5.377 1.00 90.25 93 GLN A C 1
ATOM 711 O O . GLN A 1 93 ? 1.798 -5.637 -5.568 1.00 90.25 93 GLN A O 1
ATOM 716 N N . GLN A 1 94 ? 3.673 -4.557 -4.983 1.00 88.81 94 GLN A N 1
ATOM 717 C CA . GLN A 1 94 ? 4.429 -5.777 -4.713 1.00 88.81 94 GLN A CA 1
ATOM 718 C C . GLN A 1 94 ? 3.741 -6.649 -3.652 1.00 88.81 94 GLN A C 1
ATOM 720 O O . GLN A 1 94 ? 3.585 -7.853 -3.856 1.00 88.81 94 GLN A O 1
ATOM 725 N N . GLY A 1 95 ? 3.296 -6.051 -2.545 1.00 94.12 95 GLY A N 1
ATOM 726 C CA . GLY A 1 95 ? 2.613 -6.772 -1.479 1.00 94.12 95 GLY A CA 1
ATOM 727 C C . GLY A 1 95 ? 1.308 -7.414 -1.949 1.00 94.12 95 GLY A C 1
ATOM 728 O O . GLY A 1 95 ? 1.070 -8.588 -1.673 1.00 94.12 95 GLY A O 1
ATOM 729 N N . ASN A 1 96 ? 0.507 -6.698 -2.740 1.00 92.88 96 ASN A N 1
ATOM 730 C CA . ASN A 1 96 ? -0.722 -7.220 -3.342 1.00 92.88 96 ASN A CA 1
ATOM 731 C C . ASN A 1 96 ? -0.441 -8.401 -4.290 1.00 92.88 96 ASN A C 1
ATOM 733 O O . ASN A 1 96 ? -1.165 -9.400 -4.256 1.00 92.88 96 ASN A O 1
ATOM 737 N N . LEU A 1 97 ? 0.618 -8.315 -5.107 1.00 86.94 97 LEU A N 1
ATOM 738 C CA . LEU A 1 97 ? 1.054 -9.404 -5.988 1.00 86.94 97 LEU A CA 1
ATOM 739 C C . LEU A 1 97 ? 1.450 -10.647 -5.187 1.00 86.94 97 LEU A C 1
ATOM 741 O O . LEU A 1 97 ? 0.929 -11.732 -5.443 1.00 86.94 97 LEU A O 1
ATOM 745 N N . CYS A 1 98 ? 2.306 -10.485 -4.175 1.00 90.25 98 CYS A N 1
ATOM 746 C CA . CYS A 1 98 ? 2.700 -11.573 -3.283 1.00 90.25 98 CYS A CA 1
ATOM 747 C C . CYS A 1 98 ? 1.487 -12.188 -2.571 1.00 90.25 98 CYS A C 1
ATOM 749 O O . CYS A 1 98 ? 1.351 -13.409 -2.523 1.00 90.25 98 CYS A O 1
ATOM 751 N N . TYR A 1 99 ? 0.571 -11.360 -2.065 1.00 92.75 99 TYR A N 1
ATOM 752 C CA . TYR A 1 99 ? -0.613 -11.833 -1.354 1.00 92.75 99 TYR A CA 1
ATOM 753 C C . TYR A 1 99 ? -1.496 -12.703 -2.256 1.00 92.75 99 TYR A C 1
ATOM 755 O O . TYR A 1 99 ? -1.904 -13.794 -1.855 1.00 92.75 99 TYR A O 1
ATOM 763 N N . ARG A 1 100 ? -1.730 -12.258 -3.499 1.00 89.12 100 ARG A N 1
ATOM 764 C CA . ARG A 1 100 ? -2.483 -13.012 -4.512 1.00 89.12 100 ARG A CA 1
ATOM 765 C C . ARG A 1 100 ? -1.816 -14.341 -4.868 1.00 89.12 100 ARG A C 1
ATOM 767 O O . ARG A 1 100 ? -2.515 -15.330 -5.062 1.00 89.12 100 ARG A O 1
ATOM 774 N N . ASP A 1 101 ? -0.488 -14.375 -4.903 1.00 88.38 101 ASP A N 1
ATOM 775 C CA . ASP A 1 101 ? 0.299 -15.577 -5.196 1.00 88.38 101 ASP A CA 1
ATOM 776 C C . ASP A 1 101 ? 0.437 -16.522 -3.978 1.00 88.38 101 ASP A C 1
ATOM 778 O O . ASP A 1 101 ? 1.172 -17.508 -4.031 1.00 88.38 101 ASP A O 1
ATOM 782 N N . GLY A 1 102 ? -0.239 -16.231 -2.857 1.00 91.88 102 GLY A N 1
ATOM 783 C CA . GLY A 1 102 ? -0.183 -17.024 -1.621 1.00 91.88 102 GLY A CA 1
ATOM 784 C C . GLY A 1 102 ? 1.082 -16.804 -0.780 1.00 91.88 102 GLY A C 1
ATOM 785 O O . GLY A 1 102 ? 1.240 -17.417 0.277 1.00 91.88 102 GLY A O 1
ATOM 786 N N . LYS A 1 103 ? 1.958 -15.893 -1.207 1.00 93.19 103 LYS A N 1
ATOM 787 C CA . LYS A 1 103 ? 3.222 -15.501 -0.569 1.00 93.19 103 LYS A CA 1
ATOM 788 C C . LYS A 1 103 ? 2.979 -14.496 0.561 1.00 93.19 103 LYS A C 1
ATOM 790 O O . LYS A 1 103 ? 3.293 -13.309 0.462 1.00 93.19 103 LYS A O 1
ATOM 795 N N . LYS A 1 104 ? 2.313 -14.963 1.623 1.00 93.25 104 LYS A N 1
ATOM 796 C CA . LYS A 1 104 ? 1.784 -14.106 2.701 1.00 93.25 104 LYS A CA 1
ATOM 797 C C . LYS A 1 104 ? 2.867 -13.369 3.491 1.00 93.25 104 LYS A C 1
ATOM 799 O O . LYS A 1 104 ? 2.667 -12.203 3.819 1.00 93.25 104 LYS A O 1
ATOM 804 N N . GLU A 1 105 ? 4.000 -14.010 3.776 1.00 93.12 105 GLU A N 1
ATOM 805 C CA . GLU A 1 105 ? 5.086 -13.352 4.514 1.00 93.12 105 GLU A CA 1
ATOM 806 C C . GLU A 1 105 ? 5.806 -12.309 3.653 1.00 93.12 105 GLU A C 1
ATOM 808 O O . GLU A 1 105 ? 6.075 -11.212 4.142 1.00 93.12 105 GLU A O 1
ATOM 813 N N . GLU A 1 106 ? 6.046 -12.571 2.360 1.00 91.19 106 GLU A N 1
ATOM 814 C CA . GLU A 1 106 ? 6.588 -11.539 1.468 1.00 91.19 106 GLU A CA 1
ATOM 815 C C . GLU A 1 106 ? 5.628 -10.352 1.339 1.00 91.19 106 GLU A C 1
ATOM 817 O O . GLU A 1 106 ? 6.061 -9.203 1.429 1.00 91.19 106 GLU A O 1
ATOM 822 N N . ALA A 1 107 ? 4.322 -10.615 1.219 1.00 95.12 107 ALA A N 1
ATOM 823 C CA . ALA A 1 107 ? 3.308 -9.566 1.193 1.00 95.12 107 ALA A CA 1
ATOM 824 C C . ALA A 1 107 ? 3.340 -8.708 2.462 1.00 95.12 107 ALA A C 1
ATOM 826 O O . ALA A 1 107 ? 3.395 -7.480 2.391 1.00 95.12 107 ALA A O 1
ATOM 827 N N . ARG A 1 108 ? 3.377 -9.362 3.628 1.00 95.56 108 ARG A N 1
ATOM 828 C CA . ARG A 1 108 ? 3.475 -8.700 4.929 1.00 95.56 108 ARG A CA 1
ATOM 829 C C . ARG A 1 108 ? 4.720 -7.831 5.031 1.00 95.56 108 ARG A C 1
ATOM 831 O O . ARG A 1 108 ? 4.627 -6.707 5.517 1.00 95.56 108 ARG A O 1
ATOM 838 N N . MET A 1 109 ? 5.870 -8.318 4.569 1.00 94.31 109 MET A N 1
ATOM 839 C CA . MET A 1 109 ? 7.113 -7.546 4.568 1.00 94.31 109 MET A CA 1
ATOM 840 C C . MET A 1 109 ? 7.020 -6.316 3.660 1.00 94.31 109 MET A C 1
ATOM 842 O O . MET A 1 109 ? 7.435 -5.234 4.073 1.00 94.31 109 MET A O 1
ATOM 846 N N . SER A 1 110 ? 6.431 -6.445 2.470 1.00 94.31 110 SER A N 1
ATOM 847 C CA . SER A 1 110 ? 6.201 -5.312 1.567 1.00 94.31 110 SER A CA 1
ATOM 848 C C . SER A 1 110 ? 5.255 -4.270 2.171 1.00 94.31 110 SER A C 1
ATOM 850 O O . SER A 1 110 ? 5.602 -3.090 2.198 1.00 94.31 110 SER A O 1
ATOM 852 N N . PHE A 1 111 ? 4.115 -4.686 2.734 1.00 97.50 111 PHE A N 1
ATOM 853 C CA . PHE A 1 111 ? 3.190 -3.769 3.411 1.00 97.50 111 PHE A CA 1
ATOM 854 C C . PHE A 1 111 ? 3.832 -3.100 4.626 1.00 97.50 111 PHE A C 1
ATOM 856 O O . PHE A 1 111 ? 3.667 -1.900 4.825 1.00 97.50 111 PHE A O 1
ATOM 863 N N . LYS A 1 112 ? 4.629 -3.844 5.403 1.00 96.31 112 LYS A N 1
ATOM 864 C CA . LYS A 1 112 ? 5.373 -3.305 6.544 1.00 96.31 112 LYS A CA 1
ATOM 865 C C . LYS A 1 112 ? 6.375 -2.236 6.125 1.00 96.31 112 LYS A C 1
ATOM 867 O O . LYS A 1 112 ? 6.432 -1.200 6.777 1.00 96.31 112 LYS A O 1
ATOM 872 N N . LYS A 1 113 ? 7.139 -2.458 5.053 1.00 93.69 113 LYS A N 1
ATOM 873 C CA . LYS A 1 113 ? 8.056 -1.440 4.522 1.00 93.69 113 LYS A CA 1
ATOM 874 C C . LYS A 1 113 ? 7.296 -0.208 4.037 1.00 93.69 113 LYS A C 1
ATOM 876 O O . LYS A 1 113 ? 7.631 0.897 4.442 1.00 93.69 113 LYS A O 1
ATOM 881 N N . ALA A 1 114 ? 6.235 -0.394 3.248 1.00 96.00 114 ALA A N 1
ATOM 882 C CA . ALA A 1 114 ? 5.397 0.713 2.788 1.00 96.00 114 ALA A CA 1
ATOM 883 C C . ALA A 1 114 ? 4.874 1.555 3.966 1.00 96.00 114 ALA A C 1
ATOM 885 O O . ALA A 1 114 ? 5.007 2.773 3.956 1.00 96.00 114 ALA A O 1
ATOM 886 N N . ALA A 1 115 ? 4.338 0.900 4.998 1.00 97.25 115 ALA A N 1
ATOM 887 C CA . ALA A 1 115 ? 3.780 1.557 6.173 1.00 97.25 115 ALA A CA 1
ATOM 888 C C . ALA A 1 115 ? 4.841 2.238 7.046 1.00 97.25 115 ALA A C 1
ATOM 890 O O . ALA A 1 115 ? 4.674 3.384 7.434 1.00 97.25 115 ALA A O 1
ATOM 891 N N . LEU A 1 116 ? 5.914 1.531 7.405 1.00 95.56 116 LEU A N 1
ATOM 892 C CA . LEU A 1 116 ? 6.806 1.963 8.487 1.00 95.56 116 LEU A CA 1
ATOM 893 C C . LEU A 1 116 ? 8.061 2.685 8.000 1.00 95.56 116 LEU A C 1
ATOM 895 O O . LEU A 1 116 ? 8.606 3.493 8.745 1.00 95.56 116 LEU A O 1
ATOM 899 N N . GLU A 1 117 ? 8.529 2.392 6.785 1.00 92.31 117 GLU A N 1
ATOM 900 C CA . GLU A 1 117 ? 9.690 3.072 6.195 1.00 92.31 117 GLU A CA 1
ATOM 901 C C . GLU A 1 117 ? 9.261 4.266 5.333 1.00 92.31 117 GLU A C 1
ATOM 903 O O . GLU A 1 117 ? 9.973 5.264 5.294 1.00 92.31 117 GLU A O 1
ATOM 908 N N . PHE A 1 118 ? 8.090 4.189 4.684 1.00 91.56 118 PHE A N 1
ATOM 909 C CA . PHE A 1 118 ? 7.600 5.221 3.753 1.00 91.56 118 PHE A CA 1
ATOM 910 C C . PHE A 1 118 ? 6.322 5.928 4.205 1.00 91.56 118 PHE A C 1
ATOM 912 O O . PHE A 1 118 ? 5.755 6.694 3.430 1.00 91.56 118 PHE A O 1
ATOM 919 N N . ASP A 1 119 ? 5.865 5.662 5.433 1.00 95.06 119 ASP A N 1
ATOM 920 C CA . ASP A 1 119 ? 4.655 6.245 6.034 1.00 95.06 119 ASP A CA 1
ATOM 921 C C . ASP A 1 119 ? 3.425 6.189 5.108 1.00 95.06 119 ASP A C 1
ATOM 923 O O . ASP A 1 119 ? 2.582 7.083 5.093 1.00 95.06 119 ASP A O 1
ATOM 927 N N . ASN A 1 120 ? 3.325 5.132 4.291 1.00 96.69 120 ASN A N 1
ATOM 928 C CA . ASN A 1 120 ? 2.282 5.010 3.282 1.00 96.69 120 ASN A CA 1
ATOM 929 C C . ASN A 1 120 ? 0.937 4.629 3.936 1.00 96.69 120 ASN A C 1
ATOM 931 O O . ASN A 1 120 ? 0.849 3.564 4.561 1.00 96.69 120 ASN A O 1
ATOM 935 N N . PRO A 1 121 ? -0.135 5.426 3.753 1.00 97.62 121 PRO A N 1
ATOM 936 C CA . PRO A 1 121 ? -1.422 5.160 4.393 1.00 97.62 121 PRO A CA 1
ATOM 937 C C . PRO A 1 121 ? -2.092 3.852 3.974 1.00 97.62 121 PRO A C 1
ATOM 939 O O . PRO A 1 121 ? -2.626 3.133 4.819 1.00 97.62 121 PRO A O 1
ATOM 942 N N . GLU A 1 122 ? -2.036 3.503 2.686 1.00 97.69 122 GLU A N 1
ATOM 943 C CA . GLU A 1 122 ? -2.552 2.216 2.214 1.00 97.69 122 GLU A CA 1
ATOM 944 C C . GLU A 1 122 ? -1.716 1.061 2.790 1.00 97.69 122 GLU A C 1
ATOM 946 O O . GLU A 1 122 ? -2.259 0.013 3.128 1.00 97.69 122 GLU A O 1
ATOM 951 N N . GLY A 1 123 ? -0.416 1.273 3.009 1.00 97.81 123 GLY A N 1
ATOM 952 C CA . GLY A 1 123 ? 0.470 0.327 3.692 1.00 97.81 123 GLY A CA 1
ATOM 953 C C . GLY A 1 123 ? 0.023 0.007 5.101 1.00 97.81 123 GLY A C 1
ATOM 954 O O . GLY A 1 123 ? -0.054 -1.171 5.454 1.00 97.81 123 GLY A O 1
ATOM 955 N N . TYR A 1 124 ? -0.321 1.031 5.885 1.00 98.50 124 TYR A N 1
ATOM 956 C CA . TYR A 1 124 ? -0.886 0.822 7.216 1.00 98.50 124 TYR A CA 1
ATOM 957 C C . TYR A 1 124 ? -2.175 0.002 7.155 1.00 98.50 124 TYR A C 1
ATOM 959 O O . TYR A 1 124 ? -2.309 -0.953 7.918 1.00 98.50 124 TYR A O 1
ATOM 967 N N . TYR A 1 125 ? -3.080 0.310 6.219 1.00 98.31 125 TYR A N 1
ATOM 968 C CA . TYR A 1 125 ? -4.320 -0.450 6.052 1.00 98.31 125 TYR A CA 1
ATOM 969 C C . TYR A 1 125 ? -4.056 -1.915 5.685 1.00 98.31 125 TYR A C 1
ATOM 971 O O . TYR A 1 125 ? -4.515 -2.819 6.381 1.00 98.31 125 TYR A O 1
ATOM 979 N N . LYS A 1 126 ? -3.277 -2.170 4.626 1.00 98.12 126 LYS A N 1
ATOM 980 C CA . LYS A 1 126 ? -2.974 -3.531 4.156 1.00 98.12 126 LYS A CA 1
ATOM 981 C C . LYS A 1 126 ? -2.273 -4.354 5.229 1.00 98.12 126 LYS A C 1
ATOM 983 O O . LYS A 1 126 ? -2.594 -5.528 5.390 1.00 98.12 126 LYS A O 1
ATOM 988 N N . LEU A 1 127 ? -1.347 -3.745 5.972 1.00 97.62 127 LEU A N 1
ATOM 989 C CA . LEU A 1 127 ? -0.666 -4.396 7.085 1.00 97.62 127 LEU A CA 1
ATOM 990 C C . LEU A 1 127 ? -1.645 -4.729 8.219 1.00 97.62 127 LEU A C 1
ATOM 992 O O . LEU A 1 127 ? -1.662 -5.870 8.672 1.00 97.62 127 LEU A O 1
ATOM 996 N N . ALA A 1 128 ? -2.479 -3.777 8.642 1.00 97.44 128 ALA A N 1
ATOM 997 C CA . ALA A 1 128 ? -3.466 -3.993 9.698 1.00 97.44 128 ALA A CA 1
ATOM 998 C C . ALA A 1 128 ? -4.496 -5.069 9.322 1.00 97.44 128 ALA A C 1
ATOM 1000 O O . ALA A 1 128 ? -4.844 -5.915 10.144 1.00 97.44 128 ALA A O 1
ATOM 1001 N N . HIS A 1 129 ? -4.940 -5.079 8.066 1.00 95.31 129 HIS A N 1
ATOM 1002 C CA . HIS A 1 129 ? -5.925 -6.028 7.556 1.00 95.31 129 HIS A CA 1
ATOM 1003 C C . HIS A 1 129 ? -5.448 -7.486 7.655 1.00 95.31 129 HIS A C 1
ATOM 1005 O O . HIS A 1 129 ? -6.236 -8.384 7.944 1.00 95.31 129 HIS A O 1
ATOM 1011 N N . ILE A 1 130 ? -4.147 -7.735 7.463 1.00 94.75 130 ILE A N 1
ATOM 1012 C CA . ILE A 1 130 ? -3.563 -9.082 7.575 1.00 94.75 130 ILE A CA 1
ATOM 1013 C C . ILE A 1 130 ? -3.084 -9.430 8.992 1.00 94.75 130 ILE A C 1
ATOM 1015 O O . ILE A 1 130 ? -2.635 -10.556 9.220 1.00 94.75 130 ILE A O 1
ATOM 1019 N N . MET A 1 131 ? -3.136 -8.485 9.935 1.00 94.19 131 MET A N 1
ATOM 1020 C CA . MET A 1 131 ? -2.772 -8.726 11.329 1.00 94.19 131 MET A CA 1
ATOM 1021 C C . MET A 1 131 ? -3.906 -9.433 12.086 1.00 94.19 131 MET A C 1
ATOM 1023 O O . MET A 1 131 ? -5.085 -9.174 11.813 1.00 94.19 131 MET A O 1
ATOM 1027 N N . PRO A 1 132 ? -3.572 -10.293 13.068 1.00 92.75 132 PRO A N 1
ATOM 1028 C CA . PRO A 1 132 ? -4.558 -10.858 13.984 1.00 92.75 132 PRO A CA 1
ATOM 1029 C C . PRO A 1 132 ? -5.360 -9.763 14.695 1.00 92.75 132 PRO A C 1
ATOM 1031 O O . PRO A 1 132 ? -4.819 -8.703 15.003 1.00 92.75 132 PRO A O 1
ATOM 1034 N N . ASP A 1 133 ? -6.630 -10.025 14.998 1.00 87.50 133 ASP A N 1
ATOM 1035 C CA . ASP A 1 133 ? -7.508 -9.046 15.657 1.00 87.50 133 ASP A CA 1
ATOM 1036 C C . ASP A 1 133 ? -7.015 -8.641 17.051 1.00 87.50 133 ASP A C 1
ATOM 1038 O O . ASP A 1 133 ? -7.207 -7.507 17.473 1.00 87.50 133 ASP A O 1
ATOM 1042 N N . GLN A 1 134 ? -6.334 -9.555 17.740 1.00 88.31 134 GLN A N 1
ATOM 1043 C CA . GLN A 1 134 ? -5.740 -9.342 19.057 1.00 88.31 134 GLN A CA 1
ATOM 1044 C C . GLN A 1 134 ? -4.376 -8.632 19.027 1.00 88.31 134 GLN A C 1
ATOM 1046 O O . GLN A 1 134 ? -3.760 -8.462 20.079 1.00 88.31 134 GLN A O 1
ATOM 1051 N N . ASP A 1 135 ? -3.853 -8.281 17.848 1.00 94.12 135 ASP A N 1
ATOM 1052 C CA . ASP A 1 135 ? -2.577 -7.576 17.760 1.00 94.12 135 ASP A CA 1
ATOM 1053 C C . ASP A 1 135 ? -2.744 -6.123 18.245 1.00 94.12 135 ASP A C 1
ATOM 1055 O O . ASP A 1 135 ? -3.539 -5.372 17.670 1.00 94.12 135 ASP A O 1
ATOM 1059 N N . PRO A 1 136 ? -1.990 -5.688 19.273 1.00 92.81 136 PRO A N 1
ATOM 1060 C CA . PRO A 1 136 ? -2.160 -4.366 19.873 1.00 92.81 136 PRO A CA 1
ATOM 1061 C C . PRO A 1 136 ? -1.852 -3.212 18.908 1.00 92.81 136 PRO A C 1
ATOM 1063 O O . PRO A 1 136 ? -2.284 -2.085 19.137 1.00 92.81 136 PRO A O 1
ATOM 1066 N N . LEU A 1 137 ? -1.108 -3.460 17.825 1.00 95.88 137 LEU A N 1
ATOM 1067 C CA . LEU A 1 137 ? -0.774 -2.431 16.841 1.00 95.88 137 LEU A CA 1
ATOM 1068 C C . LEU A 1 137 ? -1.847 -2.275 15.754 1.00 95.88 137 LEU A C 1
ATOM 1070 O O . LEU A 1 137 ? -1.827 -1.275 15.032 1.00 95.88 137 LEU A O 1
ATOM 1074 N N . LYS A 1 138 ? -2.790 -3.221 15.634 1.00 96.19 138 LYS A N 1
ATOM 1075 C CA . LYS A 1 138 ? -3.791 -3.229 14.557 1.00 96.19 138 LYS A CA 1
ATOM 1076 C C . LYS A 1 138 ? -4.664 -1.977 14.578 1.00 96.19 138 LYS A C 1
ATOM 1078 O O . LYS A 1 138 ? -4.791 -1.314 13.551 1.00 96.19 138 LYS A O 1
ATOM 1083 N N . GLU A 1 139 ? -5.201 -1.614 15.743 1.00 95.69 139 GLU A N 1
ATOM 1084 C CA . GLU A 1 139 ? -6.002 -0.393 15.903 1.00 95.69 139 GLU A CA 1
ATOM 1085 C C . GLU A 1 139 ? -5.200 0.854 15.514 1.00 95.69 139 GLU A C 1
ATOM 1087 O O . GLU A 1 139 ? -5.671 1.682 14.739 1.00 95.69 139 GLU A O 1
ATOM 1092 N N . THR A 1 140 ? -3.949 0.955 15.974 1.00 97.56 140 THR A N 1
ATOM 1093 C CA . THR A 1 140 ? -3.084 2.106 15.670 1.00 97.56 140 THR A CA 1
ATOM 1094 C C . THR A 1 140 ? -2.875 2.268 14.163 1.00 97.56 140 THR A C 1
ATOM 1096 O O . THR A 1 140 ? -2.929 3.380 13.639 1.00 97.56 140 THR A O 1
ATOM 1099 N N . TYR A 1 141 ? -2.643 1.172 13.443 1.00 98.25 141 TYR A N 1
ATOM 1100 C CA . TYR A 1 141 ? -2.444 1.213 11.995 1.00 98.25 141 TYR A CA 1
ATOM 1101 C C . TYR A 1 141 ? -3.738 1.507 11.231 1.00 98.25 141 TYR A C 1
ATOM 1103 O O . TYR A 1 141 ? -3.710 2.306 10.294 1.00 98.25 141 TYR A O 1
ATOM 1111 N N . LEU A 1 142 ? -4.875 0.955 11.663 1.00 97.88 142 LEU A N 1
ATOM 1112 C CA . LEU A 1 142 ? -6.179 1.318 11.106 1.00 97.88 142 LEU A CA 1
ATOM 1113 C C . LEU A 1 142 ? -6.466 2.814 11.284 1.00 97.88 142 LEU A C 1
ATOM 1115 O O . LEU A 1 142 ? -6.865 3.467 10.324 1.00 97.88 142 LEU A O 1
ATOM 1119 N N . LEU A 1 143 ? -6.189 3.380 12.462 1.00 97.75 143 LEU A N 1
ATOM 1120 C CA . LEU A 1 143 ? -6.362 4.810 12.729 1.00 97.75 143 LEU A CA 1
ATOM 1121 C C . LEU A 1 143 ? -5.450 5.681 11.862 1.00 97.75 143 LEU A C 1
ATOM 1123 O O . LEU A 1 143 ? -5.910 6.689 11.329 1.00 97.75 143 LEU A O 1
ATOM 1127 N N . LYS A 1 144 ? -4.182 5.294 11.669 1.00 97.94 144 LYS A N 1
ATOM 1128 C CA . LYS A 1 144 ? -3.268 6.006 10.760 1.00 97.94 144 LYS A CA 1
ATOM 1129 C C . LYS A 1 144 ? -3.798 6.031 9.326 1.00 97.94 144 LYS A C 1
ATOM 1131 O O . LYS A 1 144 ? -3.840 7.093 8.712 1.00 97.94 144 LYS A O 1
ATOM 1136 N N . ALA A 1 145 ? -4.252 4.888 8.812 1.00 98.19 145 ALA A N 1
ATOM 1137 C CA . ALA A 1 145 ? -4.834 4.810 7.476 1.00 98.19 145 ALA A CA 1
ATOM 1138 C C . ALA A 1 145 ? -6.153 5.600 7.363 1.00 98.19 145 ALA A C 1
ATOM 1140 O O . ALA A 1 145 ? -6.363 6.334 6.394 1.00 98.19 145 ALA A O 1
ATOM 1141 N N . ALA A 1 146 ? -7.026 5.500 8.368 1.00 97.62 146 ALA A N 1
ATOM 1142 C CA . ALA A 1 146 ? -8.305 6.204 8.416 1.00 97.62 146 ALA A CA 1
ATOM 1143 C C . ALA A 1 146 ? -8.127 7.730 8.502 1.00 97.62 146 ALA A C 1
ATOM 1145 O O . ALA A 1 146 ? -8.848 8.471 7.832 1.00 97.62 146 ALA A O 1
ATOM 1146 N N . ALA A 1 147 ? -7.127 8.211 9.248 1.00 96.38 147 ALA A N 1
ATOM 1147 C CA . ALA A 1 147 ? -6.770 9.629 9.312 1.00 96.38 147 ALA A CA 1
ATOM 1148 C C . ALA A 1 147 ? -6.338 10.187 7.943 1.00 96.38 147 ALA A C 1
ATOM 1150 O O . ALA A 1 147 ? -6.584 11.354 7.642 1.00 96.38 147 ALA A O 1
ATOM 1151 N N . SER A 1 148 ? -5.763 9.345 7.080 1.00 96.31 148 SER A N 1
ATOM 1152 C CA . SER A 1 148 ? -5.466 9.666 5.678 1.00 96.31 148 SER A CA 1
ATOM 1153 C C . SER A 1 148 ? -6.628 9.390 4.716 1.00 96.31 148 SER A C 1
ATOM 1155 O O . SER A 1 148 ? -6.426 9.387 3.503 1.00 96.31 148 SER A O 1
ATOM 1157 N N . ARG A 1 149 ? -7.845 9.176 5.234 1.00 95.50 149 ARG A N 1
ATOM 1158 C CA . ARG A 1 149 ? -9.080 8.954 4.464 1.00 95.50 149 ARG A CA 1
ATOM 1159 C C . ARG A 1 149 ? -9.054 7.706 3.571 1.00 95.50 149 ARG A C 1
ATOM 1161 O O . ARG A 1 149 ? -9.756 7.667 2.563 1.00 95.50 149 ARG A O 1
ATOM 1168 N N . ILE A 1 150 ? -8.301 6.667 3.945 1.00 96.69 150 ILE A N 1
ATOM 1169 C CA . ILE A 1 150 ? -8.473 5.340 3.337 1.00 96.69 150 ILE A CA 1
ATOM 1170 C C . ILE A 1 150 ? -9.856 4.816 3.740 1.00 96.69 150 ILE A C 1
ATOM 1172 O O . ILE A 1 150 ? -10.096 4.532 4.914 1.00 96.69 150 ILE A O 1
ATOM 1176 N N . GLY A 1 151 ? -10.782 4.740 2.781 1.00 95.38 151 GLY A N 1
ATOM 1177 C CA . GLY A 1 151 ? -12.204 4.502 3.047 1.00 95.38 151 GLY A CA 1
ATOM 1178 C C . GLY A 1 151 ? -12.471 3.175 3.753 1.00 95.38 151 GLY A C 1
ATOM 1179 O O . GLY A 1 151 ? -13.228 3.128 4.721 1.00 95.38 151 GLY A O 1
ATOM 1180 N N . GLU A 1 152 ? -11.790 2.113 3.332 1.00 95.75 152 GLU A N 1
ATOM 1181 C CA . GLU A 1 152 ? -11.884 0.795 3.953 1.00 95.75 152 GLU A CA 1
ATOM 1182 C C . GLU A 1 152 ? -11.416 0.825 5.413 1.00 95.75 152 GLU A C 1
ATOM 1184 O O . GLU A 1 152 ? -12.073 0.256 6.283 1.00 95.75 152 GLU A O 1
ATOM 1189 N N . ALA A 1 153 ? -10.341 1.562 5.711 1.00 97.56 153 ALA A N 1
ATOM 1190 C CA . ALA A 1 153 ? -9.858 1.729 7.078 1.00 97.56 153 ALA A CA 1
ATOM 1191 C C . ALA A 1 153 ? -10.860 2.511 7.939 1.00 97.56 153 ALA A C 1
ATOM 1193 O O . ALA A 1 153 ? -11.122 2.118 9.071 1.00 97.56 153 ALA A O 1
ATOM 1194 N N . VAL A 1 154 ? -11.466 3.578 7.403 1.00 97.94 154 VAL A N 1
ATOM 1195 C CA . VAL A 1 154 ? -12.511 4.350 8.102 1.00 97.94 154 VAL A CA 1
ATOM 1196 C C . VAL A 1 154 ? -13.694 3.452 8.482 1.00 97.94 154 VAL A C 1
ATOM 1198 O O . VAL A 1 154 ? -14.168 3.504 9.618 1.00 97.94 154 VAL A O 1
ATOM 1201 N N . ILE A 1 155 ? -14.143 2.594 7.561 1.00 96.44 155 ILE A N 1
ATOM 1202 C CA . ILE A 1 155 ? -15.229 1.635 7.810 1.00 96.44 155 ILE A CA 1
ATOM 1203 C C . ILE A 1 155 ? -14.823 0.616 8.883 1.00 96.44 155 ILE A C 1
ATOM 1205 O O . ILE A 1 155 ? -15.600 0.341 9.799 1.00 96.44 155 ILE A O 1
ATOM 1209 N N . GLU A 1 156 ? -13.610 0.067 8.801 1.00 96.12 156 GLU A N 1
ATOM 1210 C CA . GLU A 1 156 ? -13.119 -0.907 9.781 1.00 96.12 156 GLU A CA 1
ATOM 1211 C C . GLU A 1 156 ? -12.969 -0.297 11.186 1.00 96.12 156 GLU A C 1
ATOM 1213 O O . GLU A 1 156 ? -13.354 -0.940 12.164 1.00 96.12 156 GLU A O 1
ATOM 1218 N N . VAL A 1 157 ? -12.498 0.951 11.300 1.00 96.75 157 VAL A N 1
ATOM 1219 C CA . VAL A 1 157 ? -12.416 1.692 12.573 1.00 96.75 157 VAL A CA 1
ATOM 1220 C C . VAL A 1 157 ? -13.810 1.959 13.148 1.00 96.75 157 VAL A C 1
ATOM 1222 O O . VAL A 1 157 ? -14.042 1.717 14.333 1.00 96.75 157 VAL A O 1
ATOM 1225 N N . ALA A 1 158 ? -14.763 2.397 12.320 1.00 96.81 158 ALA A N 1
ATOM 1226 C CA . ALA A 1 158 ? -16.149 2.588 12.746 1.00 96.81 158 ALA A CA 1
ATOM 1227 C C . ALA A 1 158 ? -16.748 1.290 13.312 1.00 96.81 158 ALA A C 1
ATOM 1229 O O . ALA A 1 158 ? -17.376 1.289 14.375 1.00 96.81 158 ALA A O 1
ATOM 1230 N N . ALA A 1 159 ? -16.523 0.167 12.625 1.00 95.31 159 ALA A N 1
ATOM 1231 C CA . ALA A 1 159 ? -16.992 -1.141 13.060 1.00 95.31 159 ALA A CA 1
ATOM 1232 C C . ALA A 1 159 ? -16.286 -1.620 14.340 1.00 95.31 159 ALA A C 1
ATOM 1234 O O . ALA A 1 159 ? -16.928 -2.239 15.188 1.00 95.31 159 ALA A O 1
ATOM 1235 N N . LEU A 1 160 ? -14.988 -1.335 14.496 1.00 94.12 160 LEU A N 1
ATOM 1236 C CA . LEU A 1 160 ? -14.225 -1.648 15.704 1.00 94.12 160 LEU A CA 1
ATOM 1237 C C . LEU A 1 160 ? -14.824 -0.946 16.925 1.00 94.12 160 LEU A C 1
ATOM 1239 O O . LEU A 1 160 ? -15.200 -1.623 17.879 1.00 94.12 160 LEU A O 1
ATOM 1243 N N . TYR A 1 161 ? -14.999 0.375 16.863 1.00 95.75 161 TYR A N 1
ATOM 1244 C CA . TYR A 1 161 ? -15.566 1.126 17.981 1.00 95.75 161 TYR A CA 1
ATOM 1245 C C . TYR A 1 161 ? -17.040 0.808 18.233 1.00 95.75 161 TYR A C 1
ATOM 1247 O O . TYR A 1 161 ? -17.459 0.809 19.386 1.00 95.75 161 TYR A O 1
ATOM 1255 N N . SER A 1 162 ? -17.812 0.461 17.198 1.00 96.00 162 SER A N 1
ATOM 1256 C CA . SER A 1 162 ? -19.190 -0.018 17.385 1.00 96.00 162 SER A CA 1
ATOM 1257 C C . SER A 1 162 ? -19.216 -1.298 18.227 1.00 96.00 162 SER A C 1
ATOM 1259 O O . SER A 1 162 ? -19.982 -1.393 19.180 1.00 96.00 162 SER A O 1
ATOM 1261 N N . ARG A 1 163 ? -18.322 -2.258 17.939 1.00 94.31 163 ARG A N 1
ATOM 1262 C CA . ARG A 1 163 ? -18.211 -3.493 18.732 1.00 94.31 163 ARG A CA 1
ATOM 1263 C C . ARG A 1 163 ? -17.803 -3.213 20.177 1.00 94.31 163 ARG A C 1
ATOM 1265 O O . ARG A 1 163 ? -18.423 -3.772 21.073 1.00 94.31 163 ARG A O 1
ATOM 1272 N N . THR A 1 164 ? -16.819 -2.337 20.396 1.00 92.81 164 THR A N 1
ATOM 1273 C CA . THR A 1 164 ? -16.383 -1.936 21.746 1.00 92.81 164 THR A CA 1
ATOM 1274 C C . THR A 1 164 ? -17.503 -1.237 22.523 1.00 92.81 164 THR A C 1
ATOM 1276 O O . THR A 1 164 ? -17.719 -1.501 23.703 1.00 92.81 164 THR A O 1
ATOM 1279 N N . ALA A 1 165 ? -18.270 -0.370 21.857 1.00 95.00 165 ALA A N 1
ATOM 1280 C CA . ALA A 1 165 ? -19.414 0.308 22.459 1.00 95.00 165 ALA A CA 1
ATOM 1281 C C . ALA A 1 165 ? -20.515 -0.664 22.901 1.00 95.00 165 ALA A C 1
ATOM 1283 O O . ALA A 1 165 ? -21.195 -0.415 23.897 1.00 95.00 165 ALA A O 1
ATOM 1284 N N . ASP A 1 166 ? -20.703 -1.754 22.160 1.00 94.50 166 ASP A N 1
ATOM 1285 C CA . ASP A 1 166 ? -21.708 -2.766 22.470 1.00 94.50 166 ASP A CA 1
ATOM 1286 C C . ASP A 1 166 ? -21.233 -3.736 23.560 1.00 94.50 166 ASP A C 1
ATOM 1288 O O . ASP A 1 166 ? -22.034 -4.118 24.416 1.00 94.50 166 ASP A O 1
ATOM 1292 N N . SER A 1 167 ? -19.943 -4.097 23.587 1.00 93.62 167 SER A N 1
ATOM 1293 C CA . SER A 1 167 ? -19.373 -4.939 24.647 1.00 93.62 167 SER A CA 1
ATOM 1294 C C . SER A 1 167 ? -19.310 -4.228 25.999 1.00 93.62 167 SER A C 1
ATOM 1296 O O . SER A 1 167 ? -19.584 -4.854 27.022 1.00 93.62 167 SER A O 1
ATOM 1298 N N . ASP A 1 168 ? -19.029 -2.923 26.003 1.00 92.38 168 ASP A N 1
ATOM 1299 C CA . ASP A 1 168 ? -18.797 -2.132 27.217 1.00 92.38 168 ASP A CA 1
ATOM 1300 C C . ASP A 1 168 ? -19.869 -1.051 27.440 1.00 92.38 168 ASP A C 1
ATOM 1302 O O . ASP A 1 168 ? -19.614 -0.006 28.033 1.00 92.38 168 ASP A O 1
ATOM 1306 N N . ALA A 1 169 ? -21.107 -1.296 26.998 1.00 88.06 169 ALA A N 1
ATOM 1307 C CA . ALA A 1 169 ? -22.171 -0.286 26.902 1.00 88.06 169 ALA A CA 1
ATOM 1308 C C . ALA A 1 169 ? -22.466 0.519 28.188 1.00 88.06 169 ALA A C 1
ATOM 1310 O O . ALA A 1 169 ? -22.926 1.661 28.114 1.00 88.06 169 ALA A O 1
ATOM 1311 N N . SER A 1 170 ? -22.227 -0.067 29.364 1.00 91.56 170 SER A N 1
ATOM 1312 C CA . SER A 1 170 ? -22.448 0.583 30.666 1.00 91.56 170 SER A CA 1
ATOM 1313 C C . SER A 1 170 ? -21.243 1.399 31.153 1.00 91.56 170 SER A C 1
ATOM 1315 O O . SER A 1 170 ? -21.391 2.234 32.054 1.00 91.56 170 SER A O 1
ATOM 1317 N N . SER A 1 171 ? -20.059 1.159 30.588 1.00 95.56 171 SER A N 1
ATOM 1318 C CA . SER A 1 171 ? -18.809 1.793 30.995 1.00 95.56 171 SER A CA 1
ATOM 1319 C C . SER A 1 171 ? -18.629 3.165 30.336 1.00 95.56 171 SER A C 1
ATOM 1321 O O . SER A 1 171 ? -19.365 3.555 29.424 1.00 95.56 171 SER A O 1
ATOM 1323 N N . GLU A 1 172 ? -17.673 3.942 30.842 1.00 94.31 172 GLU A N 1
ATOM 1324 C CA . GLU A 1 172 ? -17.305 5.207 30.203 1.00 94.31 172 GLU A CA 1
ATOM 1325 C C . GLU A 1 172 ? -16.599 4.957 28.867 1.00 94.31 172 GLU A C 1
ATOM 1327 O O . GLU A 1 172 ? -16.878 5.639 27.885 1.00 94.31 172 GLU A O 1
ATOM 1332 N N . GLU A 1 173 ? -15.769 3.918 28.804 1.00 92.69 173 GLU A N 1
ATOM 1333 C CA . GLU A 1 173 ? -15.086 3.471 27.593 1.00 92.69 173 GLU A CA 1
ATOM 1334 C C . GLU A 1 173 ? -16.087 3.107 26.487 1.00 92.69 173 GLU A C 1
ATOM 1336 O O . GLU A 1 173 ? -15.928 3.558 25.354 1.00 92.69 173 GLU A O 1
ATOM 1341 N N . GLY A 1 174 ? -17.169 2.383 26.801 1.00 95.25 174 GLY A N 1
ATOM 1342 C CA . GLY A 1 174 ? -18.207 2.068 25.815 1.00 95.25 174 GLY A CA 1
ATOM 1343 C C . GLY A 1 174 ? -18.981 3.300 25.333 1.00 95.25 174 GLY A C 1
ATOM 1344 O O . GLY A 1 174 ? -19.300 3.408 24.145 1.00 95.25 174 GLY A O 1
ATOM 1345 N N . ARG A 1 175 ? -19.236 4.281 26.214 1.00 95.50 175 ARG A N 1
ATOM 1346 C CA . ARG A 1 175 ? -19.835 5.571 25.816 1.00 95.50 175 ARG A CA 1
ATOM 1347 C C . ARG A 1 175 ? -18.920 6.356 24.877 1.00 95.50 175 ARG A C 1
ATOM 1349 O O . ARG A 1 175 ? -19.396 6.880 23.871 1.00 95.50 175 ARG A O 1
ATOM 1356 N N . GLN A 1 176 ? -17.624 6.408 25.173 1.00 96.00 176 GLN A N 1
ATOM 1357 C CA . GLN A 1 176 ? -16.630 7.068 24.324 1.00 96.00 176 GLN A CA 1
ATOM 1358 C C . GLN A 1 176 ? -16.480 6.362 22.975 1.00 96.00 176 GLN A C 1
ATOM 1360 O O . GLN A 1 176 ? -16.490 7.022 21.936 1.00 96.00 176 GLN A O 1
ATOM 1365 N N . ALA A 1 177 ? -16.429 5.029 22.974 1.00 95.75 177 ALA A N 1
ATOM 1366 C CA . ALA A 1 177 ? -16.387 4.234 21.754 1.00 95.75 177 ALA A CA 1
ATOM 1367 C C . ALA A 1 177 ? -17.615 4.498 20.869 1.00 95.75 177 ALA A C 1
ATOM 1369 O O . ALA A 1 177 ? -17.468 4.644 19.658 1.00 95.75 177 ALA A O 1
ATOM 1370 N N . ARG A 1 178 ? -18.812 4.660 21.451 1.00 96.94 178 ARG A N 1
ATOM 1371 C CA . ARG A 1 178 ? -20.019 5.000 20.681 1.00 96.94 178 ARG A CA 1
ATOM 1372 C C . ARG A 1 178 ? -19.894 6.348 19.971 1.00 96.94 178 ARG A C 1
ATOM 1374 O O . ARG A 1 178 ? -20.187 6.431 18.785 1.00 96.94 178 ARG A O 1
ATOM 1381 N N . LEU A 1 179 ? -19.407 7.378 20.667 1.00 97.00 179 LEU A N 1
ATOM 1382 C CA . LEU A 1 179 ? -19.184 8.698 20.064 1.00 97.00 179 LEU A CA 1
ATOM 1383 C C . LEU A 1 179 ? -18.171 8.631 18.914 1.00 97.00 179 LEU A C 1
ATOM 1385 O O . LEU A 1 179 ? -18.399 9.214 17.857 1.00 97.00 179 LEU A O 1
ATOM 1389 N N . LEU A 1 180 ? -17.071 7.894 19.098 1.00 96.69 180 LEU A N 1
ATOM 1390 C CA . LEU A 1 180 ? -16.077 7.693 18.043 1.00 96.69 180 LEU A CA 1
ATOM 1391 C C . LEU A 1 180 ? -16.673 6.942 16.849 1.00 96.69 180 LEU A C 1
ATOM 1393 O O . LEU A 1 180 ? -16.464 7.353 15.710 1.00 96.69 180 LEU A O 1
ATOM 1397 N N . ALA A 1 181 ? -17.432 5.872 17.092 1.00 96.81 181 ALA A N 1
ATOM 1398 C CA . ALA A 1 181 ? -18.095 5.110 16.041 1.00 96.81 181 ALA A CA 1
ATOM 1399 C C . ALA A 1 181 ? -19.004 6.004 15.183 1.00 96.81 181 ALA A C 1
ATOM 1401 O O . ALA A 1 181 ? -18.896 5.966 13.957 1.00 96.81 181 ALA A O 1
ATOM 1402 N N . ASP A 1 182 ? -19.825 6.851 15.809 1.00 97.31 182 ASP A N 1
ATOM 1403 C CA . ASP A 1 182 ? -20.717 7.779 15.107 1.00 97.31 182 ASP A CA 1
ATOM 1404 C C . ASP A 1 182 ? -19.936 8.763 14.217 1.00 97.31 182 ASP A C 1
ATOM 1406 O O . ASP A 1 182 ? -20.317 9.008 13.069 1.00 97.31 182 ASP A O 1
ATOM 1410 N N . GLU A 1 183 ? -18.821 9.314 14.707 1.00 97.38 183 GLU A N 1
ATOM 1411 C CA . GLU A 1 183 ? -17.972 10.222 13.924 1.00 97.38 183 GLU A CA 1
ATOM 1412 C C . GLU A 1 183 ? -17.327 9.521 12.719 1.00 97.38 183 GLU A C 1
ATOM 1414 O O . GLU A 1 183 ? -17.371 10.033 11.595 1.00 97.38 183 GLU A O 1
ATOM 1419 N N . TRP A 1 184 ? -16.797 8.310 12.905 1.00 97.12 184 TRP A N 1
ATOM 1420 C CA . TRP A 1 184 ? -16.214 7.543 11.802 1.00 97.12 184 TRP A CA 1
ATOM 1421 C C . TRP A 1 184 ? -17.267 7.092 10.779 1.00 97.12 184 TRP A C 1
ATOM 1423 O O . TRP A 1 184 ? -16.997 7.113 9.578 1.00 97.12 184 TRP A O 1
ATOM 1433 N N . GLN A 1 185 ? 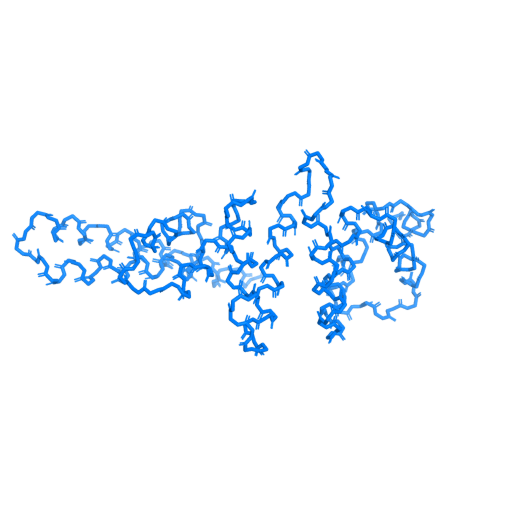-18.490 6.760 11.207 1.00 96.81 185 GLN A N 1
ATOM 1434 C CA . GLN A 1 185 ? -19.602 6.444 10.299 1.00 96.81 185 GLN A CA 1
ATOM 1435 C C . GLN A 1 185 ? -20.041 7.657 9.467 1.00 96.81 185 GLN A C 1
ATOM 1437 O O . GLN A 1 185 ? -20.319 7.524 8.267 1.00 96.81 185 GLN A O 1
ATOM 1442 N N . LYS A 1 186 ? -20.070 8.856 10.066 1.00 96.62 186 LYS A N 1
ATOM 1443 C CA . LYS A 1 186 ? -20.318 10.102 9.324 1.00 96.62 186 LYS A CA 1
ATOM 1444 C C . LYS A 1 186 ? -19.244 10.322 8.262 1.00 96.62 186 LYS A C 1
ATOM 1446 O O . LYS A 1 186 ? -19.588 10.596 7.112 1.00 96.62 186 LYS A O 1
ATOM 1451 N N . LEU A 1 187 ? -17.967 10.148 8.611 1.00 95.06 187 LEU A N 1
ATOM 1452 C CA . LEU A 1 187 ? -16.866 10.274 7.653 1.00 95.06 187 LEU A CA 1
ATOM 1453 C C . LEU A 1 187 ? -16.969 9.234 6.526 1.00 95.06 187 LEU A C 1
ATOM 1455 O O . LEU A 1 187 ? -16.829 9.591 5.357 1.00 95.06 187 LEU A O 1
ATOM 1459 N N . ALA A 1 188 ? -17.280 7.973 6.844 1.00 94.38 188 ALA A N 1
ATOM 1460 C CA . ALA A 1 188 ? -17.504 6.925 5.842 1.00 94.38 188 ALA A CA 1
ATOM 1461 C C . ALA A 1 188 ? -18.613 7.312 4.848 1.00 94.38 188 ALA A C 1
ATOM 1463 O O . ALA A 1 188 ? -18.477 7.130 3.634 1.00 94.38 188 ALA A O 1
ATOM 1464 N N . SER A 1 189 ? -19.701 7.891 5.362 1.00 93.94 189 SER A N 1
ATOM 1465 C CA . SER A 1 189 ? -20.832 8.353 4.553 1.00 93.94 189 SER A CA 1
ATOM 1466 C C . SER A 1 189 ? -20.440 9.515 3.635 1.00 93.94 189 SER A C 1
ATOM 1468 O O . SER A 1 189 ? -20.817 9.528 2.464 1.00 93.94 189 SER A O 1
ATOM 1470 N N . GLN A 1 190 ? -19.640 10.464 4.131 1.00 93.75 190 GLN A N 1
ATOM 1471 C CA . GLN A 1 190 ? -19.120 11.580 3.333 1.00 93.75 190 GLN A CA 1
ATOM 1472 C C . GLN A 1 190 ? -18.209 11.096 2.203 1.00 93.75 190 GLN A C 1
ATOM 1474 O O . GLN A 1 190 ? -18.410 11.490 1.057 1.00 93.75 190 GLN A O 1
ATOM 1479 N N . LEU A 1 191 ? -17.268 10.196 2.500 1.00 90.75 191 LEU A N 1
ATOM 1480 C CA . LEU A 1 191 ? -16.368 9.611 1.501 1.00 90.75 191 LEU A CA 1
ATOM 1481 C C . LEU A 1 191 ? -17.137 8.853 0.411 1.00 90.75 191 LEU A C 1
ATOM 1483 O O . LEU A 1 191 ? -16.824 8.968 -0.773 1.00 90.75 191 LEU A O 1
ATOM 1487 N N . SER A 1 192 ? -18.186 8.126 0.800 1.00 86.50 192 SER A N 1
ATOM 1488 C CA . SER A 1 192 ? -19.066 7.4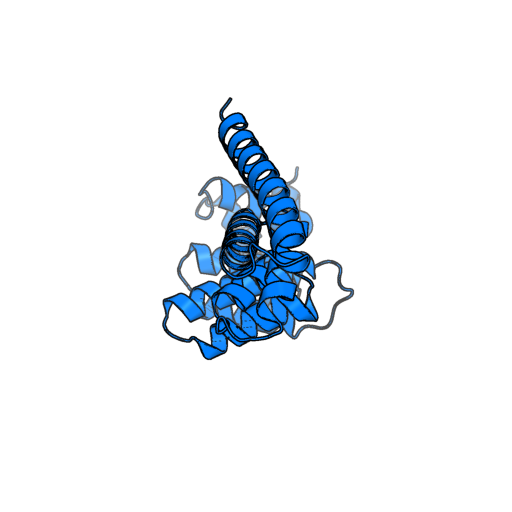26 -0.143 1.00 86.50 192 SER A CA 1
ATOM 1489 C C . SER A 1 192 ? -19.854 8.402 -1.029 1.00 86.50 192 SER A C 1
ATOM 1491 O O . SER A 1 192 ? -20.046 8.153 -2.218 1.00 86.50 192 SER A O 1
ATOM 1493 N N . GLY A 1 193 ? -20.298 9.532 -0.468 1.00 82.38 193 GLY A N 1
ATOM 1494 C CA . GLY A 1 193 ? -20.963 10.606 -1.210 1.00 82.38 193 GLY A CA 1
ATOM 1495 C C . GLY A 1 193 ? -20.033 11.326 -2.191 1.00 82.38 193 GLY A C 1
ATOM 1496 O O . GLY A 1 193 ? -20.423 11.562 -3.333 1.00 82.38 193 GLY A O 1
ATOM 1497 N N . GLU A 1 194 ? -18.795 11.614 -1.782 1.00 79.06 194 GLU A N 1
ATOM 1498 C CA . GLU A 1 194 ? -17.746 12.178 -2.643 1.00 79.06 194 GLU A CA 1
ATOM 1499 C C . GLU A 1 194 ? -17.450 11.246 -3.826 1.00 79.06 194 GLU A C 1
ATOM 1501 O O . GLU A 1 194 ? -17.459 11.696 -4.969 1.00 79.06 194 GLU A O 1
ATOM 1506 N N . ALA A 1 195 ? -17.285 9.941 -3.587 1.00 71.56 195 ALA A N 1
ATOM 1507 C CA . ALA A 1 195 ? -17.032 8.965 -4.649 1.00 71.56 195 ALA A CA 1
ATOM 1508 C C . ALA A 1 195 ? -18.1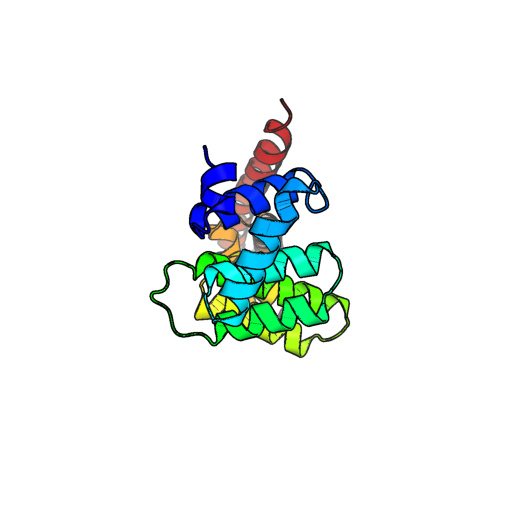63 8.903 -5.696 1.00 71.56 195 ALA A C 1
ATOM 1510 O O . ALA A 1 195 ? -17.895 8.768 -6.890 1.00 71.56 195 ALA A O 1
ATOM 1511 N N . ASN A 1 196 ? -19.421 9.057 -5.268 1.00 68.94 196 ASN A N 1
ATOM 1512 C CA . ASN A 1 196 ? -20.586 9.059 -6.158 1.00 68.94 196 ASN A CA 1
ATOM 1513 C C . ASN A 1 196 ? -20.813 10.408 -6.872 1.00 68.94 196 ASN A C 1
ATOM 1515 O O . ASN A 1 196 ? -21.474 10.447 -7.908 1.00 68.94 196 ASN A O 1
ATOM 1519 N N . GLY A 1 197 ? -20.272 11.510 -6.342 1.00 56.97 197 GLY A N 1
ATOM 1520 C CA . GLY A 1 197 ? -20.413 12.863 -6.895 1.00 56.97 197 GLY A CA 1
ATOM 1521 C C . GLY A 1 197 ? -19.413 13.227 -8.001 1.00 56.97 197 GLY A C 1
ATOM 1522 O O . GLY A 1 197 ? -19.594 14.248 -8.657 1.00 56.97 197 GLY A O 1
ATOM 1523 N N . VAL A 1 198 ? -18.379 12.410 -8.237 1.00 52.22 198 VAL A N 1
ATOM 1524 C CA . VAL A 1 198 ? -17.356 12.632 -9.289 1.00 52.22 198 VAL A CA 1
ATOM 1525 C C . VAL A 1 198 ? -17.793 12.072 -10.660 1.00 52.22 198 VAL A C 1
ATOM 1527 O O . VAL A 1 198 ? -17.063 12.162 -11.643 1.00 52.22 198 VAL A O 1
ATOM 1530 N N . ALA A 1 199 ? -19.011 11.536 -10.768 1.00 40.78 199 ALA A N 1
ATOM 1531 C CA . ALA A 1 199 ? -19.615 11.129 -12.036 1.00 40.78 199 ALA A CA 1
ATOM 1532 C C . ALA A 1 199 ? -20.445 12.268 -12.670 1.00 40.78 199 ALA A C 1
ATOM 1534 O O . ALA A 1 199 ? -21.668 12.158 -12.749 1.00 40.78 199 ALA A O 1
ATOM 1535 N N . VAL A 1 200 ? -19.798 13.355 -13.118 1.00 35.81 200 VAL A N 1
ATOM 1536 C CA . VAL A 1 200 ? -20.373 14.343 -14.064 1.00 35.81 200 VAL A CA 1
ATOM 1537 C C . VAL A 1 200 ? -19.317 14.784 -15.069 1.00 35.81 200 VAL A C 1
ATOM 1539 O O . VAL A 1 200 ? -18.222 15.194 -14.626 1.00 35.81 200 VAL A O 1
#

Foldseek 3Di:
DLLVVLLVQDLVSLLVVCVVCVVVVNNPPPSNPSSLVSLVVCLVVLNLSSLLSNLVVCVVVVVLVSSLVSLVSSLVGDDPCPCLQSSLVSLQSNLVSCVVVVVNVSSLVSLCCSCPVSVHLVSLVSNLVSDDPPPPCSLVSLVSNVVVVPLVSLQVLLVVLCVLLVVQVVDPSNVVSPVSSVVSVVSSVVSVVVVVVPPD

Sequence (200 aa):
MMVCAAVLGDLNSIVAVLNKAMRNDQLHHPHLLLPMTKLKFYANQGNPEAMVMYGRILDREKKYGEAAAMFQKVAETPRDGSVDADIGNALIQQGNLCYRDGKKEEARMSFKKAALEFDNPEGYYKLAHIMPDQDPLKETYLLKAAASRIGEAVIEVAALYSRTADSDASSEEGRQARLLADEWQKLASQLSGEANGVAV

Secondary structure (DSSP, 8-state):
-HHHHHHHT-HHHHHHHHHHHHHTT-TT-GGGHHHHHHHHHHHHTT-HHHHHHHHHHHHHTT-HHHHHHHHHHHHHS---STTHHHHHHHHHHHHHHHHHTT-HHHHHHHHHHHHHTS--HHHHHHHHHHS-TT-TTHHHHHHHHHHTT-HHHHHHHHHHHHHHHHHTTTSHHHHHHHHHHHHHHHHHHHHHHHHHHT--

Radius of gyration: 20.5 Å; chains: 1; bounding box: 44×37×63 Å

pLDDT: mean 90.55, std 8.89, range [35.81, 98.5]